Protein AF-A0A2H6NHJ4-F1 (afdb_monomer_lite)

Radius of gyration: 20.79 Å; chains: 1; bounding box: 55×47×54 Å

Foldseek 3Di:
DCVLVDPWDKDKDFDWDFADDPDPDDDDPDDGHGDIHGFW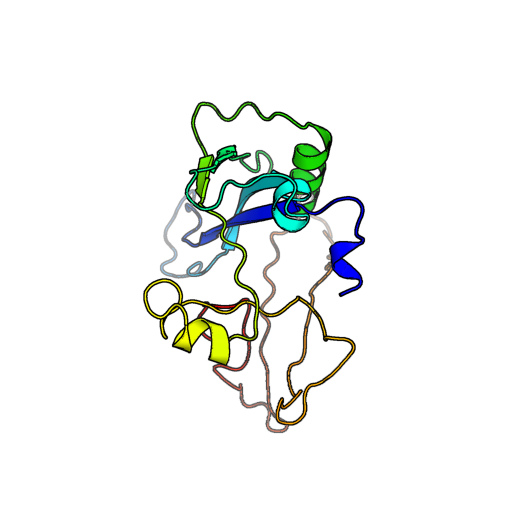MWMDTCNCVSNVVDDQQPPKDWTATDGPPDPPDDRVNRHVVCVVVVDDPRVPDTDIDGDHDDDDDPVVCCVVPVVVDPPLDWDFDDPDDDPDDDPPDDPPDDDDDDDDDDDDPPPDPDDDDDDDDDFDADPVRDTDFQRDDPTTSDGRGD

Organism: NCBI:txid3147026

Secondary structure (DSSP, 8-state):
-GGGG-S--EEEEEEEEES----SS----S--SS-EEEEEEEEEE-HHHHTTSS--TTPPEEEEEEE--STT--HHHHHHHHHHHS----TT-EEEE------S-HHHHHHH-TTTS-SSS--PPPSS--SSPPTT-----------------TT-SSPPP------EE-TTSPEEPS-B-SSTTSPPB-

InterPro domains:
  IPR026791 Dedicator of cytokinesis [PTHR45653] (1-189)
  IPR027007 C2 DOCK-type domain [PF14429] (135-189)
  IPR027007 C2 DOCK-type domain [PS51650] (139-190)
  IPR032376 Dedicator of cytokinesis, N-terminal domain [PF16172] (21-130)
  IPR035892 C2 domain superfamily [G3DSA:2.60.40.150] (139-190)

Structure (mmCIF, N/CA/C/O backbone):
data_AF-A0A2H6NHJ4-F1
#
_entry.id   AF-A0A2H6NHJ4-F1
#
loop_
_atom_site.group_PDB
_atom_site.id
_atom_site.type_symbol
_atom_site.label_atom_id
_atom_site.label_alt_id
_atom_site.label_comp_id
_atom_site.label_asym_id
_atom_site.label_entity_id
_atom_site.label_seq_id
_atom_site.pdbx_PDB_ins_code
_atom_site.Cartn_x
_atom_site.Cartn_y
_atom_site.Cartn_z
_atom_site.occupancy
_atom_site.B_iso_or_equiv
_atom_site.auth_seq_id
_atom_site.auth_comp_id
_atom_site.auth_asym_id
_atom_site.auth_atom_id
_atom_site.pdbx_PDB_model_num
ATOM 1 N N . SER A 1 1 ? -4.968 -14.414 17.111 1.00 51.53 1 SER A N 1
ATOM 2 C CA . SER A 1 1 ? -3.935 -14.183 16.078 1.00 51.53 1 SER A CA 1
ATOM 3 C C . SER A 1 1 ? -2.620 -13.788 16.743 1.00 51.53 1 SER A C 1
ATOM 5 O O . SER A 1 1 ? -2.652 -12.937 17.627 1.00 51.53 1 SER A O 1
ATOM 7 N N . LYS A 1 2 ? -1.483 -14.392 16.352 1.00 54.25 2 LYS A N 1
ATOM 8 C CA . LYS A 1 2 ? -0.130 -14.015 16.826 1.00 54.25 2 LYS A CA 1
ATOM 9 C C . LYS A 1 2 ? 0.210 -12.547 16.521 1.00 54.25 2 LYS A C 1
ATOM 11 O O . LYS A 1 2 ? 1.023 -11.964 17.225 1.00 54.25 2 LYS A O 1
ATOM 16 N N . ASP A 1 3 ? -0.460 -11.933 15.543 1.00 55.47 3 ASP A N 1
ATOM 17 C CA . ASP A 1 3 ? -0.239 -10.529 15.177 1.00 55.47 3 ASP A CA 1
ATOM 18 C C . ASP A 1 3 ? -0.662 -9.546 16.283 1.00 55.47 3 ASP A C 1
ATOM 20 O O . ASP A 1 3 ? -0.023 -8.513 16.437 1.00 55.47 3 ASP A O 1
ATOM 24 N N . ARG A 1 4 ? -1.646 -9.899 17.130 1.00 53.91 4 ARG A N 1
ATOM 25 C CA . ARG A 1 4 ? -2.014 -9.105 18.323 1.00 53.91 4 ARG A CA 1
ATOM 26 C C . ARG A 1 4 ? -0.952 -9.125 19.430 1.00 53.91 4 ARG A C 1
ATOM 28 O O . ARG A 1 4 ? -1.055 -8.365 20.378 1.00 53.91 4 ARG A O 1
ATOM 35 N N . LYS A 1 5 ? 0.047 -10.010 19.338 1.00 55.19 5 LYS A N 1
ATOM 36 C CA . LYS A 1 5 ? 1.178 -10.070 20.278 1.00 55.19 5 LYS A CA 1
ATOM 37 C C . LYS A 1 5 ? 2.398 -9.292 19.779 1.00 55.19 5 LYS A C 1
ATOM 39 O O . LYS A 1 5 ? 3.444 -9.354 20.416 1.00 55.19 5 LYS A O 1
ATOM 44 N N . ARG A 1 6 ? 2.306 -8.622 18.622 1.00 64.06 6 ARG A N 1
ATOM 45 C CA . ARG A 1 6 ? 3.396 -7.777 18.131 1.00 64.06 6 ARG A CA 1
ATOM 46 C C . ARG A 1 6 ? 3.537 -6.570 19.046 1.00 64.06 6 ARG A C 1
ATOM 48 O O . ARG A 1 6 ? 2.552 -5.919 19.369 1.00 64.06 6 ARG A O 1
ATOM 55 N N . GLU A 1 7 ? 4.777 -6.288 19.421 1.00 65.62 7 GLU A N 1
ATOM 56 C CA . GLU A 1 7 ? 5.128 -5.213 20.352 1.00 65.62 7 GLU A CA 1
ATOM 57 C C . GLU A 1 7 ? 4.762 -3.823 19.816 1.00 65.62 7 GLU A C 1
ATOM 59 O O . GLU A 1 7 ? 4.495 -2.911 20.592 1.00 65.62 7 GLU A O 1
ATOM 64 N N . LYS A 1 8 ? 4.721 -3.671 18.485 1.00 80.38 8 LYS A N 1
ATOM 65 C CA . LYS A 1 8 ? 4.378 -2.420 17.811 1.00 80.38 8 LYS A CA 1
ATOM 66 C C . LYS A 1 8 ? 3.645 -2.684 16.499 1.00 80.38 8 LYS A C 1
ATOM 68 O O . LYS A 1 8 ? 4.089 -3.499 15.685 1.00 80.38 8 LYS A O 1
ATOM 73 N N . ILE A 1 9 ? 2.538 -1.981 16.286 1.00 86.62 9 ILE A N 1
ATOM 74 C CA . ILE A 1 9 ? 1.754 -1.999 15.052 1.00 86.62 9 ILE A CA 1
ATOM 75 C C . ILE A 1 9 ? 1.551 -0.560 14.587 1.00 86.62 9 ILE A C 1
ATOM 77 O O . ILE A 1 9 ? 1.033 0.280 15.316 1.00 86.62 9 ILE A O 1
ATOM 81 N N . SER A 1 10 ? 1.943 -0.281 13.348 1.00 88.38 10 SER A N 1
ATOM 82 C CA . SER A 1 10 ? 1.815 1.046 12.752 1.00 88.38 10 SER A CA 1
ATOM 83 C C . SER A 1 10 ? 0.919 1.000 11.522 1.00 88.38 10 SER A C 1
ATOM 85 O O . SER A 1 10 ? 1.033 0.101 10.689 1.00 88.38 10 SER A O 1
ATOM 87 N N . PHE A 1 11 ? 0.041 1.988 11.410 1.00 89.44 11 PHE A N 1
ATOM 88 C CA . PHE A 1 11 ? -0.704 2.289 10.202 1.00 89.44 11 PHE A CA 1
ATOM 89 C C . PHE A 1 11 ? 0.167 3.154 9.294 1.00 89.44 11 PHE A C 1
ATOM 91 O O . PHE A 1 11 ? 0.669 4.192 9.723 1.00 89.44 11 PHE A O 1
ATOM 98 N N . VAL A 1 12 ? 0.375 2.714 8.054 1.00 89.94 12 VAL A N 1
ATOM 99 C CA . VAL A 1 12 ? 1.255 3.384 7.091 1.00 89.94 12 VAL A CA 1
ATOM 100 C C . VAL A 1 12 ? 0.461 3.706 5.833 1.00 89.94 12 VAL A C 1
ATOM 102 O O . VAL A 1 12 ? -0.022 2.804 5.152 1.00 89.94 12 VAL A O 1
ATOM 105 N N . CYS A 1 13 ? 0.390 4.986 5.484 1.00 89.81 13 CYS A N 1
ATOM 106 C CA . CYS A 1 13 ? -0.107 5.456 4.199 1.00 89.81 13 CYS A CA 1
ATOM 107 C C . CYS A 1 13 ? 1.077 5.783 3.294 1.00 89.81 13 CYS A C 1
ATOM 109 O O . CYS A 1 13 ? 1.827 6.724 3.553 1.00 89.81 13 CYS A O 1
ATOM 111 N N . GLN A 1 14 ? 1.229 5.031 2.209 1.00 88.00 14 GLN A N 1
ATOM 112 C CA . GLN A 1 14 ? 2.164 5.365 1.140 1.00 88.00 14 GLN A CA 1
ATOM 113 C C . GLN A 1 14 ? 1.424 6.171 0.079 1.00 88.00 14 GLN A C 1
ATOM 115 O O . GLN A 1 14 ? 0.501 5.672 -0.559 1.00 88.00 14 GLN A O 1
ATOM 120 N N . ILE A 1 15 ? 1.829 7.423 -0.112 1.00 87.31 15 ILE A N 1
ATOM 121 C CA . ILE A 1 15 ? 1.218 8.305 -1.099 1.00 87.31 15 ILE A CA 1
ATOM 122 C C . ILE A 1 15 ? 2.066 8.254 -2.358 1.00 87.31 15 ILE A C 1
ATOM 124 O O . ILE A 1 15 ? 3.241 8.630 -2.365 1.00 87.31 15 ILE A O 1
ATOM 128 N N . VAL A 1 16 ? 1.449 7.782 -3.433 1.00 84.56 16 VAL A N 1
ATOM 129 C CA . VAL A 1 16 ? 2.072 7.643 -4.744 1.00 84.56 16 VAL A CA 1
ATOM 130 C C . VAL A 1 16 ? 1.323 8.542 -5.710 1.00 84.56 16 VAL A C 1
ATOM 132 O O . VAL A 1 16 ? 0.111 8.423 -5.873 1.00 84.56 16 VAL A O 1
ATOM 135 N N . ARG A 1 17 ? 2.040 9.458 -6.359 1.00 81.38 17 ARG A N 1
ATOM 136 C CA . ARG A 1 17 ? 1.457 10.308 -7.396 1.00 81.38 17 ARG A CA 1
ATOM 137 C C . ARG A 1 17 ? 1.515 9.566 -8.725 1.00 81.38 17 ARG A C 1
ATOM 139 O O . ARG A 1 17 ? 2.594 9.162 -9.154 1.00 81.38 17 ARG A O 1
ATOM 146 N N . VAL A 1 18 ? 0.362 9.435 -9.373 1.00 77.69 18 VAL A N 1
ATOM 147 C CA . VAL A 1 18 ? 0.233 8.884 -10.726 1.00 77.69 18 VAL A CA 1
ATOM 148 C C . VAL A 1 18 ? 0.067 10.042 -11.705 1.00 77.69 18 VAL A C 1
ATOM 150 O O . VAL A 1 18 ? -0.772 10.916 -11.488 1.00 77.69 18 VAL A O 1
ATOM 153 N N . GLY A 1 19 ? 0.877 10.106 -12.762 1.00 69.88 19 GLY A N 1
ATOM 154 C CA . GLY A 1 19 ? 0.714 11.153 -13.773 1.00 69.88 19 GLY A CA 1
ATOM 155 C C . GLY A 1 19 ? 1.901 11.345 -14.707 1.00 69.88 19 GLY A C 1
ATOM 156 O O . GLY A 1 19 ? 2.874 10.600 -14.672 1.00 69.88 19 GLY A O 1
ATOM 157 N N . ARG A 1 20 ? 1.800 12.373 -15.558 1.00 57.59 20 ARG A N 1
ATOM 158 C CA . ARG A 1 20 ? 2.851 12.739 -16.516 1.00 57.59 20 ARG A CA 1
ATOM 159 C C . ARG A 1 20 ? 4.081 13.263 -15.773 1.00 57.59 20 ARG A C 1
ATOM 161 O O . ARG A 1 20 ? 3.945 14.08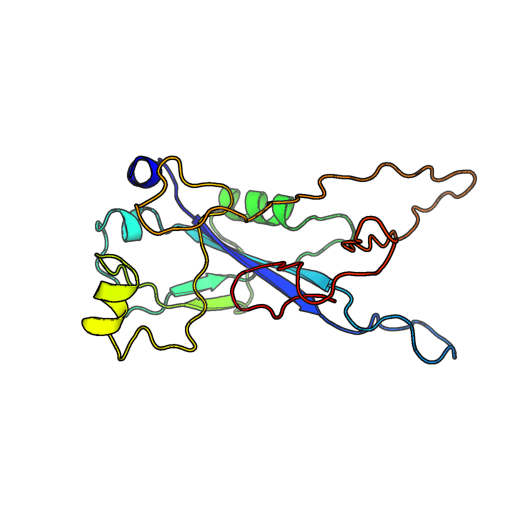2 -14.863 1.00 57.59 20 ARG A O 1
ATOM 168 N N . MET A 1 21 ? 5.272 12.842 -16.198 1.00 54.75 21 MET A N 1
ATOM 169 C CA . MET A 1 21 ? 6.483 13.605 -15.892 1.00 54.75 21 MET A CA 1
ATOM 170 C C . MET A 1 21 ? 6.351 14.989 -16.539 1.00 54.75 21 MET A C 1
ATOM 172 O O . MET A 1 21 ? 5.962 15.080 -17.704 1.00 54.75 21 MET A O 1
ATOM 176 N N . GLU A 1 22 ? 6.647 16.064 -15.805 1.00 47.75 22 GLU A N 1
ATOM 177 C CA . GLU A 1 22 ? 6.843 17.367 -16.442 1.00 47.75 22 GLU A CA 1
ATOM 178 C C . GLU A 1 22 ? 8.019 17.237 -17.411 1.00 47.75 22 GLU A C 1
ATOM 180 O O . GLU A 1 22 ? 9.159 17.013 -17.005 1.00 47.75 22 GLU A O 1
ATOM 185 N N . GLN A 1 23 ? 7.727 17.325 -18.709 1.00 44.75 23 GLN A N 1
ATOM 186 C CA . GLN A 1 23 ? 8.755 17.461 -19.728 1.00 44.75 23 GLN A CA 1
ATOM 187 C C . GLN A 1 23 ? 9.392 18.837 -19.545 1.00 44.75 23 GLN A C 1
ATOM 189 O O . GLN A 1 23 ? 8.798 19.855 -19.902 1.00 44.75 23 GLN A O 1
ATOM 194 N N . ARG A 1 24 ? 10.625 18.877 -19.034 1.00 46.06 24 ARG A N 1
ATOM 195 C CA . ARG A 1 24 ? 11.535 19.945 -19.443 1.00 46.06 24 ARG A CA 1
ATOM 196 C C . ARG A 1 24 ? 11.866 19.703 -20.919 1.00 46.06 24 ARG A C 1
ATOM 198 O O . ARG A 1 24 ? 12.715 18.887 -21.243 1.00 46.06 24 ARG A O 1
ATOM 205 N N . GLU A 1 25 ? 11.103 20.411 -21.747 1.00 40.69 25 GLU A N 1
ATOM 206 C CA . GLU A 1 25 ? 11.285 20.712 -23.170 1.00 40.69 25 GLU A CA 1
ATOM 207 C C . GLU A 1 25 ? 11.077 19.611 -24.239 1.00 40.69 25 GLU A C 1
ATOM 209 O O . GLU A 1 25 ? 11.733 18.579 -24.296 1.00 40.69 25 GLU A O 1
ATOM 214 N N . ASN A 1 26 ? 10.188 19.983 -25.172 1.00 44.31 26 ASN A N 1
ATOM 215 C CA . ASN A 1 26 ? 10.180 19.732 -26.617 1.00 44.31 26 ASN A CA 1
ATOM 216 C C . ASN A 1 26 ? 9.731 18.364 -27.187 1.00 44.31 26 ASN A C 1
ATOM 218 O O . ASN A 1 26 ? 10.501 17.470 -27.516 1.00 44.31 26 ASN A O 1
ATOM 222 N N . ASN A 1 27 ? 8.429 18.339 -27.502 1.00 48.00 27 ASN A N 1
ATOM 223 C CA . ASN A 1 27 ? 7.859 17.938 -28.799 1.00 48.00 27 ASN A CA 1
ATOM 224 C C . ASN A 1 27 ? 7.959 16.470 -29.262 1.00 48.00 27 ASN A C 1
ATOM 226 O O . ASN A 1 27 ? 8.043 16.198 -30.458 1.00 48.00 27 ASN A O 1
ATOM 230 N N . THR A 1 28 ? 7.803 15.511 -28.349 1.00 47.41 28 THR A N 1
ATOM 231 C CA . THR A 1 28 ? 7.376 14.144 -28.705 1.00 47.41 28 THR A CA 1
ATOM 232 C C . THR A 1 28 ? 6.056 13.808 -28.013 1.00 47.41 28 THR A C 1
ATOM 234 O O . THR A 1 28 ? 5.951 13.692 -26.792 1.00 47.41 28 THR A O 1
ATOM 237 N N . ARG A 1 29 ? 4.991 13.737 -28.821 1.00 50.62 29 ARG A N 1
ATOM 238 C CA . ARG A 1 29 ? 3.633 13.399 -28.387 1.00 50.62 29 ARG A CA 1
ATOM 239 C C . ARG A 1 29 ? 3.596 11.942 -27.906 1.00 50.62 29 ARG A C 1
ATOM 241 O O . ARG A 1 29 ? 3.888 11.053 -28.693 1.00 50.62 29 ARG A O 1
ATOM 248 N N . LYS A 1 30 ? 3.102 11.753 -26.671 1.00 52.34 30 LYS A N 1
ATOM 249 C CA . LYS A 1 30 ? 2.725 10.486 -25.998 1.00 52.34 30 LYS A CA 1
ATOM 250 C C . LYS A 1 30 ? 3.905 9.579 -25.627 1.00 52.34 30 LYS A C 1
ATOM 252 O O . LYS A 1 30 ? 4.339 8.859 -26.502 1.00 52.34 30 LYS A O 1
ATOM 257 N N . LEU A 1 31 ? 4.353 9.520 -24.363 1.00 50.19 31 LEU A N 1
ATOM 258 C CA . LEU A 1 31 ? 5.168 8.371 -23.892 1.00 50.19 31 LEU A CA 1
ATOM 259 C C . LEU A 1 31 ? 5.223 8.116 -22.370 1.00 50.19 31 LEU A C 1
ATOM 261 O O . LEU A 1 31 ? 5.905 7.191 -21.960 1.00 50.19 31 LEU A O 1
ATOM 265 N N . THR A 1 32 ? 4.522 8.861 -21.506 1.00 53.25 32 THR A N 1
ATOM 266 C CA . THR A 1 32 ? 4.639 8.648 -20.043 1.00 53.25 32 THR A CA 1
ATOM 267 C C . THR A 1 32 ? 3.312 8.789 -19.284 1.00 53.25 32 THR A C 1
ATOM 269 O O . THR A 1 32 ? 3.188 9.548 -18.321 1.00 53.25 32 THR A O 1
ATOM 272 N N . SER A 1 33 ? 2.267 8.089 -19.730 1.00 54.19 33 SER A N 1
ATOM 273 C CA . SER A 1 33 ? 1.031 7.925 -18.947 1.00 54.19 33 SER A CA 1
ATOM 274 C C . SER A 1 33 ? 1.159 6.734 -17.999 1.00 54.19 33 SER A C 1
ATOM 276 O O . SER A 1 33 ? 1.614 5.682 -18.422 1.00 54.19 33 SER A O 1
ATOM 278 N N . GLY A 1 34 ? 0.727 6.883 -16.745 1.00 63.41 34 GLY A N 1
ATOM 279 C CA . GLY A 1 34 ? 0.718 5.784 -15.768 1.00 63.41 34 GLY A CA 1
ATOM 280 C C . GLY A 1 34 ? 1.969 5.672 -14.890 1.00 63.41 34 GLY A C 1
ATOM 281 O O . GLY A 1 34 ? 2.033 4.782 -14.048 1.00 63.41 34 GLY A O 1
ATOM 282 N N . LEU A 1 35 ? 2.936 6.589 -15.016 1.00 69.38 35 LEU A N 1
ATOM 283 C CA . LEU A 1 35 ? 4.102 6.608 -14.131 1.00 69.38 35 LEU A CA 1
ATOM 284 C C . LEU A 1 35 ? 3.681 6.866 -12.682 1.00 69.38 35 LEU A C 1
ATOM 286 O O . LEU A 1 35 ? 2.997 7.848 -12.377 1.00 69.38 35 LEU A O 1
ATOM 290 N N . ARG A 1 36 ? 4.137 5.985 -11.792 1.00 74.69 36 ARG A N 1
ATOM 291 C CA . ARG A 1 36 ? 3.929 6.049 -10.346 1.00 74.69 36 ARG A CA 1
ATOM 292 C C . ARG A 1 36 ? 5.201 6.572 -9.693 1.00 74.69 36 ARG A C 1
ATOM 294 O O . ARG A 1 36 ? 6.245 5.938 -9.802 1.00 74.69 36 ARG A O 1
ATOM 301 N N . ARG A 1 37 ? 5.124 7.710 -8.998 1.00 76.19 37 ARG A N 1
ATOM 302 C CA . ARG A 1 37 ? 6.254 8.250 -8.228 1.00 76.19 37 ARG A CA 1
ATOM 303 C C . ARG A 1 37 ? 5.933 8.320 -6.736 1.00 76.19 37 ARG A C 1
ATOM 305 O O . ARG A 1 37 ? 4.825 8.749 -6.389 1.00 76.19 37 ARG A O 1
ATOM 312 N N . PRO A 1 38 ? 6.878 7.961 -5.852 1.00 81.88 38 PRO A N 1
ATOM 313 C CA . PRO A 1 38 ? 6.770 8.256 -4.429 1.00 81.88 38 PRO A CA 1
ATOM 314 C C . PRO A 1 38 ? 6.469 9.741 -4.231 1.00 81.88 38 PRO A C 1
ATOM 316 O O . PRO A 1 38 ? 7.172 10.591 -4.773 1.00 81.88 38 PRO A O 1
ATOM 319 N N . PHE A 1 39 ? 5.409 10.064 -3.499 1.00 85.06 39 PHE A N 1
ATOM 320 C CA . PHE A 1 39 ? 5.084 11.447 -3.153 1.00 85.06 39 PHE A CA 1
ATOM 321 C C . PHE A 1 39 ? 5.377 11.718 -1.679 1.00 85.06 39 PHE A C 1
ATOM 323 O O . PHE A 1 39 ? 5.977 12.733 -1.332 1.00 85.06 39 PHE A O 1
ATOM 330 N N . GLY A 1 40 ? 5.018 10.775 -0.814 1.00 87.56 40 GLY A N 1
ATOM 331 C CA . GLY A 1 40 ? 5.316 10.854 0.606 1.00 87.56 40 GLY A CA 1
ATOM 332 C C . GLY A 1 40 ? 4.698 9.715 1.386 1.00 87.56 40 GLY A C 1
ATOM 333 O O . GLY A 1 40 ? 4.115 8.787 0.825 1.00 87.56 40 GLY A O 1
ATOM 334 N N . VAL A 1 41 ? 4.859 9.792 2.696 1.00 90.06 41 VAL A N 1
ATOM 335 C CA . VAL A 1 41 ? 4.438 8.766 3.641 1.00 90.06 41 VAL A CA 1
ATOM 336 C C . VAL A 1 41 ? 3.751 9.447 4.817 1.00 90.06 41 VAL A C 1
ATOM 338 O O . VAL A 1 41 ? 4.203 10.492 5.277 1.00 90.06 41 VAL A O 1
ATOM 341 N N . ALA A 1 42 ? 2.686 8.840 5.325 1.00 90.69 42 ALA A N 1
ATOM 342 C CA . ALA A 1 42 ? 2.101 9.178 6.616 1.00 90.69 42 ALA A CA 1
ATOM 343 C C . ALA A 1 42 ? 2.132 7.920 7.498 1.00 90.69 42 ALA A C 1
ATOM 345 O O . ALA A 1 42 ? 1.813 6.832 7.015 1.00 90.69 42 ALA A O 1
ATOM 346 N N . VAL A 1 43 ? 2.555 8.034 8.759 1.00 91.12 43 VAL A N 1
ATOM 347 C CA . VAL A 1 43 ? 2.626 6.890 9.683 1.00 91.12 43 VAL A CA 1
ATOM 348 C C . VAL A 1 43 ? 2.001 7.258 11.019 1.00 91.12 43 VAL A C 1
ATOM 350 O O . VAL A 1 43 ? 2.277 8.329 11.552 1.00 91.12 43 VAL A O 1
ATOM 353 N N . MET A 1 44 ? 1.198 6.351 11.567 1.00 89.69 44 MET A N 1
ATOM 354 C CA . MET A 1 44 ? 0.601 6.464 12.894 1.00 89.69 44 MET A CA 1
ATOM 355 C C . MET A 1 44 ? 0.801 5.167 13.674 1.00 89.69 44 MET A C 1
ATOM 357 O O . MET A 1 44 ? 0.664 4.077 13.120 1.00 89.69 44 MET A O 1
ATOM 361 N N . ASP A 1 45 ? 1.119 5.267 14.962 1.00 88.06 45 ASP A N 1
ATOM 362 C CA . ASP A 1 45 ? 1.117 4.106 15.851 1.00 88.06 45 ASP A CA 1
ATOM 363 C C . ASP A 1 45 ? -0.326 3.779 16.254 1.00 88.06 45 ASP A C 1
ATOM 365 O O . ASP A 1 45 ? -1.047 4.645 16.744 1.00 88.06 45 ASP A O 1
ATOM 369 N N . ILE A 1 46 ? -0.754 2.541 16.008 1.00 88.19 46 ILE A N 1
ATOM 370 C CA . ILE A 1 46 ? -2.112 2.061 16.306 1.00 88.19 46 ILE A CA 1
ATOM 371 C C . ILE A 1 46 ? -2.101 0.902 17.304 1.00 88.19 46 ILE A C 1
ATOM 373 O O . ILE A 1 46 ? -3.110 0.217 17.475 1.00 88.19 46 ILE A O 1
ATOM 377 N N . THR A 1 47 ? -0.963 0.660 17.960 1.00 86.75 47 THR A N 1
ATOM 378 C CA . THR A 1 47 ? -0.779 -0.463 18.888 1.00 86.75 47 THR A CA 1
ATOM 379 C C . THR A 1 47 ? -1.819 -0.443 20.008 1.00 86.75 47 THR A C 1
ATOM 381 O O . THR A 1 47 ? -2.430 -1.472 20.300 1.00 86.75 47 THR A O 1
ATOM 384 N N . ASP A 1 48 ? -2.077 0.722 20.601 1.00 83.44 48 ASP A N 1
ATOM 385 C CA . ASP A 1 48 ? -3.031 0.848 21.706 1.00 83.44 48 ASP A CA 1
ATOM 386 C C . ASP A 1 48 ? -4.494 0.729 21.254 1.00 83.44 48 ASP A C 1
ATOM 388 O O . ASP A 1 48 ? -5.305 0.149 21.981 1.00 83.44 48 ASP A O 1
ATOM 392 N N . ILE A 1 49 ? -4.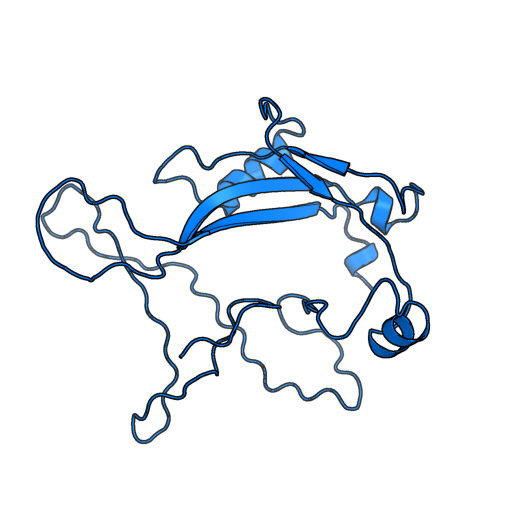806 1.177 20.031 1.00 83.19 49 ILE A N 1
ATOM 393 C CA . ILE A 1 49 ? -6.133 1.035 19.407 1.00 83.19 49 ILE A CA 1
ATOM 394 C C . ILE A 1 49 ? -6.423 -0.449 19.141 1.00 83.19 49 ILE A C 1
ATOM 396 O O . ILE A 1 49 ? -7.469 -0.966 19.524 1.00 83.19 49 ILE A O 1
ATOM 400 N N . ILE A 1 50 ? -5.473 -1.186 18.550 1.00 82.31 50 ILE A N 1
ATOM 401 C CA . ILE A 1 50 ? -5.644 -2.624 18.266 1.00 82.31 50 ILE A CA 1
ATOM 402 C C . ILE A 1 50 ? -5.747 -3.451 19.551 1.00 82.31 50 ILE A C 1
ATOM 404 O O . ILE A 1 50 ? -6.467 -4.455 19.588 1.00 82.31 50 ILE A O 1
ATOM 408 N N . ASN A 1 51 ? -5.021 -3.049 20.594 1.00 81.88 51 ASN A N 1
ATOM 409 C CA . ASN A 1 51 ? -5.062 -3.709 21.895 1.00 81.88 51 ASN A CA 1
ATOM 410 C C . ASN A 1 51 ? -6.308 -3.346 22.717 1.00 81.88 51 ASN A C 1
ATOM 412 O O . ASN A 1 51 ? -6.480 -3.906 23.798 1.00 81.88 51 ASN A O 1
ATOM 416 N N . GLY A 1 52 ? -7.165 -2.441 22.228 1.00 75.38 52 GLY A N 1
ATOM 417 C CA . GLY A 1 52 ? -8.379 -2.008 22.921 1.00 75.38 52 GLY A CA 1
ATOM 418 C C . GLY A 1 52 ? -8.099 -1.249 24.219 1.00 75.38 52 GLY A C 1
ATOM 419 O O . GLY A 1 52 ? -8.931 -1.251 25.120 1.00 75.38 52 GLY A O 1
ATOM 420 N N . LYS A 1 53 ? -6.910 -0.645 24.353 1.00 74.25 53 LYS A N 1
ATOM 421 C CA . LYS A 1 53 ? -6.558 0.184 25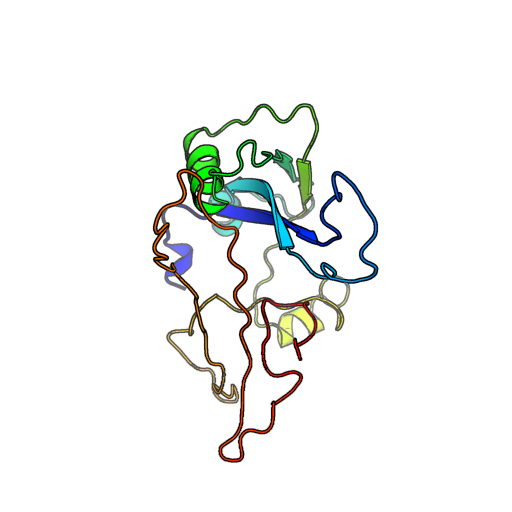.519 1.00 74.25 53 LYS A CA 1
ATOM 422 C C . LYS A 1 53 ? -7.135 1.595 25.423 1.00 74.25 53 LYS A C 1
ATOM 424 O O . LYS A 1 53 ? -7.245 2.270 26.441 1.00 74.25 53 LYS A O 1
ATOM 429 N N . VAL A 1 54 ? -7.453 2.035 24.208 1.00 71.00 54 VAL A N 1
ATOM 430 C CA . VAL A 1 54 ? -8.022 3.348 23.906 1.00 71.00 54 VAL A CA 1
ATOM 431 C C . VAL A 1 54 ? -9.316 3.121 23.138 1.00 71.00 54 VAL A C 1
ATOM 433 O O . VAL A 1 54 ? -9.306 2.429 22.120 1.00 71.00 54 VAL A O 1
ATOM 436 N N . ASP A 1 55 ? -10.407 3.683 23.646 1.00 67.88 55 ASP A N 1
ATOM 437 C CA . ASP A 1 55 ? -11.708 3.694 22.982 1.00 67.88 55 ASP A CA 1
ATOM 438 C C . ASP A 1 55 ? -11.826 5.004 22.187 1.00 67.88 55 ASP A C 1
ATOM 440 O O . ASP A 1 55 ? -12.018 6.071 22.770 1.00 67.88 55 ASP A O 1
ATOM 444 N N . ASP A 1 56 ? -11.566 4.938 20.877 1.00 70.50 56 ASP A N 1
ATOM 445 C CA . ASP A 1 56 ? -11.459 6.106 19.979 1.00 70.50 56 ASP A CA 1
ATOM 446 C C . ASP A 1 56 ? -12.251 5.906 18.667 1.00 70.50 56 ASP A C 1
ATOM 448 O O . ASP A 1 56 ? -11.923 6.501 17.642 1.00 70.50 56 ASP A O 1
ATOM 452 N N . GLU A 1 57 ? -13.293 5.058 18.681 1.00 69.12 57 GLU A N 1
ATOM 453 C CA . GLU A 1 57 ? -13.972 4.552 17.468 1.00 69.12 57 GLU A CA 1
ATOM 454 C C . GLU A 1 57 ? -14.467 5.631 16.489 1.00 69.12 57 GLU A C 1
ATOM 456 O O . GLU A 1 57 ? -14.491 5.387 15.282 1.00 69.12 57 GLU A O 1
ATOM 461 N N . ASP A 1 58 ? -14.824 6.818 16.984 1.00 72.88 58 ASP A N 1
ATOM 462 C CA . ASP A 1 58 ? -15.360 7.919 16.172 1.00 72.88 58 ASP A CA 1
ATOM 463 C C . ASP A 1 58 ? -14.428 9.137 16.103 1.00 72.88 58 ASP A C 1
ATOM 465 O O . ASP A 1 58 ? -14.764 10.168 15.507 1.00 72.88 58 ASP A O 1
ATOM 469 N N . LYS A 1 59 ? -13.233 9.054 16.697 1.00 85.25 59 LYS A N 1
ATOM 470 C CA . LYS A 1 59 ? -12.308 10.182 16.688 1.00 85.25 59 LYS A CA 1
ATOM 471 C C . LYS A 1 59 ? -11.551 10.244 15.373 1.00 85.25 59 LYS A C 1
ATOM 473 O O . LYS A 1 59 ? -11.047 9.257 14.839 1.00 85.25 59 LYS A O 1
ATOM 478 N N . GLN A 1 60 ? -11.452 11.458 14.845 1.00 86.31 60 GLN A N 1
ATOM 479 C CA . GLN A 1 60 ? -10.599 11.729 13.703 1.00 86.31 60 GLN A CA 1
ATOM 480 C C . GLN A 1 60 ? -9.148 11.848 14.170 1.00 86.31 60 GLN A C 1
ATOM 482 O O . GLN A 1 60 ? -8.807 12.693 15.001 1.00 86.31 60 GLN A O 1
ATOM 487 N N . HIS A 1 61 ? -8.285 11.018 13.599 1.00 87.75 61 HIS A N 1
ATOM 488 C CA . HIS A 1 61 ? -6.848 11.084 13.794 1.00 87.75 61 HIS A CA 1
ATOM 489 C C . HIS A 1 61 ? -6.208 11.837 12.636 1.00 87.75 61 HIS A C 1
ATOM 491 O O . HIS A 1 61 ? -6.396 11.485 11.469 1.00 87.75 61 HIS A O 1
ATOM 497 N N . PHE A 1 62 ? -5.427 12.862 12.964 1.00 89.62 62 PHE A N 1
ATOM 498 C CA . PHE A 1 62 ? -4.593 13.548 11.992 1.00 89.62 62 PHE A CA 1
ATOM 499 C C . PHE A 1 62 ? -3.236 12.851 11.897 1.00 89.62 62 PHE A C 1
ATOM 501 O O . PHE A 1 62 ? -2.468 12.839 12.859 1.00 89.62 62 PHE A O 1
ATOM 508 N N . ILE A 1 63 ? -2.930 12.289 10.730 1.00 90.50 63 ILE A N 1
ATOM 509 C CA . ILE A 1 63 ? -1.649 11.648 10.450 1.00 90.50 63 ILE A CA 1
ATOM 510 C C . ILE A 1 63 ? -0.780 12.620 9.649 1.00 90.50 63 ILE A C 1
ATOM 512 O O . ILE A 1 63 ? -1.132 12.946 8.509 1.00 90.50 63 ILE A O 1
ATOM 516 N N . PRO A 1 64 ? 0.357 13.075 10.203 1.00 88.88 64 PRO A N 1
ATOM 517 C CA . PRO A 1 64 ? 1.222 14.032 9.534 1.00 88.88 64 PRO A CA 1
ATOM 518 C C . PRO A 1 64 ? 1.800 13.450 8.244 1.00 88.88 64 PRO A C 1
ATOM 520 O O . PRO A 1 64 ? 2.284 12.316 8.210 1.00 88.88 64 PRO A O 1
ATOM 523 N N . PHE A 1 65 ? 1.766 14.246 7.178 1.00 88.75 65 PHE A N 1
ATOM 524 C CA . PHE A 1 65 ? 2.344 13.874 5.894 1.00 88.75 65 PHE A CA 1
ATOM 525 C C . PHE A 1 65 ? 3.824 14.260 5.833 1.00 88.75 65 PHE A C 1
ATOM 527 O O . PHE A 1 65 ? 4.178 15.428 5.999 1.00 88.75 65 PHE A O 1
ATOM 534 N N . GLN A 1 66 ? 4.681 13.284 5.530 1.00 87.31 66 GLN A N 1
ATOM 535 C CA . GLN A 1 66 ? 6.096 13.494 5.254 1.00 87.31 66 GLN A CA 1
ATOM 536 C C . GLN A 1 66 ? 6.361 13.348 3.746 1.00 87.31 66 GLN A C 1
ATOM 538 O O . GLN A 1 66 ? 6.312 12.226 3.227 1.00 87.31 66 GLN A O 1
ATOM 543 N N . PRO A 1 67 ? 6.679 14.437 3.023 1.00 85.06 67 PRO A N 1
ATOM 544 C CA . PRO A 1 67 ? 7.060 14.341 1.620 1.00 85.06 67 PRO A CA 1
ATOM 545 C C . PRO A 1 67 ? 8.393 13.602 1.458 1.00 85.06 67 PRO A C 1
ATOM 547 O O . PRO A 1 67 ? 9.302 13.733 2.288 1.00 85.06 67 PRO A O 1
ATOM 550 N N . VAL A 1 68 ? 8.523 12.860 0.355 1.00 81.88 68 VAL A N 1
ATOM 551 C CA . VAL A 1 68 ? 9.820 12.333 -0.092 1.00 81.88 68 VAL A CA 1
ATOM 552 C C . VAL A 1 68 ? 10.599 13.491 -0.721 1.00 81.88 68 VAL A C 1
ATOM 554 O O . VAL A 1 68 ? 10.223 13.993 -1.777 1.00 81.88 68 VAL A O 1
ATOM 557 N N . ALA A 1 69 ? 11.645 13.963 -0.037 1.00 66.81 69 ALA A N 1
ATOM 558 C CA . ALA A 1 69 ? 12.346 15.201 -0.389 1.00 66.81 69 ALA A CA 1
ATOM 559 C C . ALA A 1 69 ? 13.494 15.026 -1.404 1.00 66.81 69 ALA A C 1
ATOM 561 O O . ALA A 1 69 ? 13.975 16.025 -1.935 1.00 66.81 69 ALA A O 1
ATOM 562 N N . GLY A 1 70 ? 13.941 13.796 -1.683 1.00 62.47 70 GLY A N 1
ATOM 563 C CA . GLY A 1 70 ? 15.078 13.532 -2.571 1.00 62.47 70 GLY A CA 1
ATOM 564 C C . GLY A 1 70 ? 14.808 12.425 -3.587 1.00 62.47 70 GLY A C 1
ATOM 565 O O . GLY A 1 70 ? 14.105 11.465 -3.288 1.00 62.47 70 GLY A O 1
ATOM 566 N N . GLU A 1 71 ? 15.426 12.530 -4.766 1.00 59.59 71 GLU A N 1
ATOM 567 C CA . GLU A 1 71 ? 15.346 11.519 -5.839 1.00 59.59 71 GLU A CA 1
ATOM 568 C C . GLU A 1 71 ? 15.913 10.146 -5.424 1.00 59.59 71 GLU A C 1
ATOM 570 O O . GLU A 1 71 ? 15.575 9.134 -6.029 1.00 59.59 71 GLU A O 1
ATOM 575 N N . ASN A 1 72 ? 16.726 10.104 -4.360 1.00 61.00 72 ASN A N 1
ATOM 576 C CA . ASN A 1 72 ? 17.343 8.887 -3.820 1.00 61.00 72 ASN A CA 1
ATOM 577 C C . ASN A 1 72 ? 16.673 8.358 -2.534 1.00 61.00 72 ASN A C 1
ATOM 579 O O . ASN A 1 72 ? 17.106 7.336 -2.002 1.00 61.00 72 ASN A O 1
ATOM 583 N N . ASP A 1 73 ? 15.662 9.044 -1.988 1.00 69.50 73 ASP A N 1
ATOM 584 C CA . ASP A 1 73 ? 14.970 8.586 -0.777 1.00 69.50 73 ASP A CA 1
ATOM 585 C C . ASP A 1 73 ? 13.802 7.660 -1.165 1.00 69.50 73 ASP A C 1
ATOM 587 O O . ASP A 1 73 ? 12.815 8.072 -1.771 1.00 69.50 73 ASP A O 1
ATOM 591 N N . PHE A 1 74 ? 13.893 6.384 -0.792 1.00 74.56 74 PHE A N 1
ATOM 592 C CA . PHE A 1 74 ? 12.817 5.412 -1.000 1.00 74.56 74 PHE A CA 1
ATOM 593 C C . PHE A 1 74 ? 11.724 5.549 0.070 1.00 74.56 74 PHE A C 1
ATOM 595 O O . PHE A 1 74 ? 12.004 5.908 1.217 1.00 74.56 74 PHE A O 1
ATOM 602 N N . LEU A 1 75 ? 10.482 5.166 -0.267 1.00 81.12 75 LEU A N 1
ATOM 603 C CA . LEU A 1 75 ? 9.352 5.165 0.681 1.00 81.12 75 LEU A CA 1
ATOM 604 C C . LEU A 1 75 ? 9.693 4.416 1.975 1.00 81.12 75 LEU A C 1
ATOM 606 O O . LEU A 1 75 ? 9.401 4.912 3.056 1.00 81.12 75 LEU A O 1
ATOM 610 N N . GLN A 1 76 ? 10.365 3.264 1.876 1.00 81.81 76 GLN A N 1
ATOM 611 C CA . GLN A 1 76 ? 10.773 2.464 3.038 1.00 81.81 76 GLN A CA 1
ATOM 612 C C . GLN A 1 76 ? 11.713 3.222 3.981 1.00 81.81 76 GLN A C 1
ATOM 614 O O . GLN A 1 76 ? 11.536 3.198 5.198 1.00 81.81 76 GLN A O 1
ATOM 619 N N . THR A 1 77 ? 12.684 3.953 3.433 1.00 84.25 77 THR A N 1
ATOM 620 C CA . THR A 1 77 ? 13.608 4.766 4.230 1.00 84.25 77 THR A CA 1
ATOM 621 C C . THR A 1 77 ? 12.861 5.871 4.971 1.00 84.25 77 THR A C 1
ATOM 623 O O . THR A 1 77 ? 13.107 6.097 6.155 1.00 84.25 77 THR A O 1
ATOM 626 N N . VAL A 1 78 ? 11.916 6.536 4.299 1.00 84.88 78 VAL A N 1
ATOM 627 C CA . VAL A 1 78 ? 11.095 7.593 4.907 1.00 84.88 78 VAL A CA 1
ATOM 628 C C . VAL A 1 78 ? 10.164 7.024 5.979 1.00 84.88 78 VAL A C 1
ATOM 630 O O . VAL A 1 78 ? 10.079 7.604 7.056 1.00 84.88 78 VAL A O 1
ATOM 633 N N . ILE A 1 79 ? 9.542 5.862 5.744 1.00 87.62 79 ILE A N 1
ATOM 634 C CA . ILE A 1 79 ? 8.730 5.148 6.746 1.00 87.62 79 ILE A CA 1
ATOM 635 C C . ILE A 1 79 ? 9.543 4.927 8.023 1.00 87.62 79 ILE A C 1
ATOM 637 O O . ILE A 1 79 ? 9.117 5.332 9.103 1.00 87.62 79 ILE A O 1
ATOM 641 N N . ASN A 1 80 ? 10.740 4.351 7.903 1.00 86.50 80 ASN A N 1
ATOM 642 C CA . ASN A 1 80 ? 11.591 4.065 9.057 1.00 86.50 80 ASN A CA 1
ATOM 643 C C . ASN A 1 80 ? 12.025 5.343 9.791 1.00 86.50 80 ASN A C 1
ATOM 645 O O . ASN A 1 80 ? 12.008 5.374 11.021 1.00 86.50 80 ASN A O 1
ATOM 649 N N . LYS A 1 81 ? 12.355 6.413 9.051 1.00 85.31 81 LYS A N 1
ATOM 650 C CA . LYS A 1 81 ? 12.673 7.731 9.627 1.00 85.31 81 LYS A CA 1
ATOM 651 C C . LYS A 1 81 ? 11.494 8.288 10.432 1.00 85.31 81 LYS A C 1
ATOM 653 O O . LYS A 1 81 ? 11.698 8.707 11.565 1.00 85.31 81 LYS A O 1
ATOM 658 N N . VAL A 1 82 ? 10.273 8.253 9.891 1.00 84.62 82 VAL A N 1
ATOM 659 C CA . VAL A 1 82 ? 9.066 8.751 10.579 1.00 84.62 82 VAL A CA 1
ATOM 660 C C . VAL A 1 82 ? 8.760 7.921 11.829 1.00 84.62 82 VAL A C 1
ATOM 662 O O . VAL A 1 82 ? 8.496 8.481 12.891 1.00 84.62 82 VAL A O 1
ATOM 665 N N . ILE A 1 83 ? 8.867 6.591 11.739 1.00 85.62 83 ILE A N 1
ATOM 666 C CA . ILE A 1 83 ? 8.659 5.688 12.882 1.00 85.62 83 ILE A CA 1
ATOM 667 C C . ILE A 1 83 ? 9.662 5.971 14.012 1.00 85.62 83 ILE A C 1
ATOM 669 O O . ILE A 1 83 ? 9.301 5.860 15.187 1.00 85.62 83 ILE A O 1
ATOM 673 N N . ALA A 1 84 ? 10.907 6.316 13.670 1.00 83.62 84 ALA A N 1
ATOM 674 C CA . ALA A 1 84 ? 11.954 6.642 14.635 1.00 83.62 84 ALA A CA 1
ATOM 675 C C . ALA A 1 84 ? 11.820 8.063 15.209 1.00 83.62 84 ALA A C 1
ATOM 677 O O . ALA A 1 84 ? 12.054 8.258 16.400 1.00 83.62 84 ALA A O 1
ATOM 678 N N . ALA A 1 85 ? 11.428 9.040 14.385 1.00 78.12 85 ALA A N 1
ATOM 679 C CA . ALA A 1 85 ? 11.360 10.452 14.759 1.00 78.12 85 ALA A CA 1
ATOM 680 C C . ALA A 1 85 ? 10.225 10.779 15.745 1.00 78.12 85 ALA A C 1
ATOM 682 O O . ALA A 1 85 ? 10.337 11.771 16.459 1.00 78.12 85 ALA A O 1
ATOM 683 N N . LYS A 1 86 ? 9.170 9.947 15.816 1.00 67.56 86 LYS A N 1
ATOM 684 C CA . LYS A 1 86 ? 7.933 10.109 16.620 1.00 67.56 86 LYS A CA 1
ATOM 685 C C . LYS A 1 86 ? 7.101 11.366 16.319 1.00 67.56 86 LYS A C 1
ATOM 687 O O . LYS A 1 86 ? 5.880 11.271 16.334 1.00 67.56 86 LYS A O 1
ATOM 692 N N . GLU A 1 87 ? 7.725 12.491 15.989 1.00 65.88 87 GLU A N 1
ATOM 693 C CA . GLU A 1 87 ? 7.084 13.728 15.551 1.00 65.88 87 GLU A CA 1
ATOM 694 C C . GLU A 1 87 ? 7.685 14.213 14.233 1.00 65.88 87 GLU A C 1
ATOM 696 O O . GLU A 1 87 ? 8.891 14.138 13.991 1.00 65.88 87 GLU A O 1
ATOM 701 N N . VAL A 1 88 ? 6.816 14.722 13.363 1.00 70.62 88 VAL A N 1
ATOM 702 C CA . VAL A 1 88 ? 7.176 15.193 12.029 1.00 70.62 88 VAL A CA 1
ATOM 703 C C . VAL A 1 88 ? 6.652 16.609 11.854 1.00 70.62 88 VAL A C 1
ATOM 705 O O . VAL A 1 88 ? 5.471 16.863 12.076 1.00 70.62 88 VAL A O 1
ATOM 708 N N . ASN A 1 89 ? 7.501 17.539 11.414 1.00 71.19 89 ASN A N 1
ATOM 709 C CA . ASN A 1 89 ? 7.055 18.891 11.090 1.00 71.19 89 ASN A CA 1
ATOM 710 C C . ASN A 1 89 ? 6.287 18.886 9.760 1.00 71.19 89 ASN A C 1
ATOM 712 O O . ASN A 1 89 ? 6.875 18.916 8.681 1.00 71.19 89 ASN A O 1
ATOM 716 N N . HIS A 1 90 ? 4.963 18.840 9.857 1.00 75.25 90 HIS A N 1
ATOM 717 C CA . HIS A 1 90 ? 4.077 18.595 8.724 1.00 75.25 90 HIS A CA 1
ATOM 718 C C . HIS A 1 90 ? 3.428 19.865 8.149 1.00 75.25 90 HIS A C 1
ATOM 720 O O . HIS A 1 90 ? 2.680 19.777 7.180 1.00 75.25 90 HIS A O 1
ATOM 726 N N . LYS A 1 91 ? 3.681 21.057 8.718 1.00 79.50 91 LYS A N 1
ATOM 727 C CA . LYS A 1 91 ? 3.119 22.353 8.259 1.00 79.50 91 LYS A CA 1
ATOM 728 C C . LYS A 1 91 ? 1.602 22.315 7.962 1.00 79.50 91 LYS A C 1
ATOM 730 O O . LYS A 1 91 ? 1.130 22.964 7.034 1.00 79.50 91 LYS A O 1
ATOM 735 N N . GLY A 1 92 ? 0.843 21.515 8.717 1.00 80.31 92 GLY A N 1
ATOM 736 C CA . GLY A 1 92 ? -0.601 21.311 8.517 1.00 80.31 92 GLY A CA 1
ATOM 737 C C . GLY A 1 92 ? -1.007 20.338 7.396 1.00 80.31 92 GLY A C 1
ATOM 738 O O . GLY A 1 92 ? -2.193 20.087 7.226 1.00 80.31 92 GLY A O 1
ATOM 739 N N . GLN A 1 93 ? -0.066 19.749 6.655 1.00 86.88 93 GLN A N 1
ATOM 740 C CA . GLN A 1 93 ? -0.344 18.725 5.643 1.00 86.88 93 GLN A CA 1
ATOM 741 C C . GLN A 1 93 ? -0.437 17.337 6.285 1.00 86.88 93 GLN A C 1
ATOM 743 O O . GLN A 1 93 ? 0.441 16.934 7.046 1.00 86.88 93 GLN A O 1
ATOM 748 N N . GLY A 1 94 ? -1.493 16.588 5.986 1.00 88.88 94 GLY A N 1
ATOM 749 C CA . GLY A 1 94 ? -1.714 15.273 6.576 1.00 88.88 94 GLY A CA 1
ATOM 750 C C . GLY A 1 94 ? -3.000 14.628 6.095 1.00 88.88 94 GLY A C 1
ATOM 751 O O . GLY A 1 94 ? -3.708 15.174 5.248 1.00 88.88 94 GLY A O 1
ATOM 752 N N . LEU A 1 95 ? -3.276 13.448 6.635 1.00 90.56 95 LEU A N 1
ATOM 753 C CA . LEU A 1 95 ? -4.477 12.672 6.360 1.00 90.56 95 LEU A CA 1
ATOM 754 C C . LEU A 1 95 ? -5.347 12.649 7.610 1.00 90.56 95 LEU A C 1
ATOM 756 O O . LEU A 1 95 ? -4.846 12.389 8.700 1.00 90.56 95 LEU A O 1
ATOM 760 N N . TRP A 1 96 ? -6.643 12.881 7.441 1.00 90.81 96 TRP A N 1
ATOM 761 C CA . TRP A 1 96 ? -7.626 12.617 8.485 1.00 90.81 96 TRP A CA 1
ATOM 762 C C . TRP A 1 96 ? -8.182 11.216 8.284 1.00 90.81 96 TRP A C 1
ATOM 764 O O . TRP A 1 96 ? -8.703 10.909 7.211 1.00 90.81 96 TRP A O 1
ATOM 774 N N . VAL A 1 97 ? -8.044 10.365 9.297 1.00 90.44 97 VAL A N 1
ATOM 775 C CA . VAL A 1 97 ? -8.551 8.991 9.264 1.00 90.44 97 VAL A CA 1
ATOM 776 C C . VAL A 1 97 ? -9.343 8.680 10.524 1.00 90.44 97 VAL A C 1
ATOM 778 O O . VAL A 1 97 ? -9.038 9.187 11.601 1.00 90.44 97 VAL A O 1
ATOM 781 N N . THR A 1 98 ? -10.328 7.802 10.387 1.00 89.25 98 THR A N 1
ATOM 782 C CA . THR A 1 98 ? -11.055 7.196 11.505 1.00 89.25 98 THR A CA 1
ATOM 783 C C . THR A 1 98 ? -10.812 5.695 11.450 1.00 89.25 98 THR A C 1
ATOM 785 O O . THR A 1 98 ? -10.787 5.106 10.366 1.00 89.25 98 THR A O 1
ATOM 788 N N . LEU A 1 99 ? -10.576 5.076 12.604 1.00 87.06 99 LEU A N 1
ATOM 789 C CA . LEU A 1 99 ? -10.246 3.659 12.716 1.00 87.06 99 LEU A CA 1
ATOM 790 C C . LEU A 1 99 ? -11.296 2.974 13.581 1.00 87.06 99 LEU A C 1
ATOM 792 O O . LEU A 1 99 ? -11.496 3.362 14.726 1.00 87.06 99 LEU A O 1
ATOM 796 N N . LYS A 1 100 ? -11.916 1.919 13.048 1.00 86.00 100 LYS A N 1
ATOM 797 C CA . LYS A 1 100 ? -12.901 1.119 13.776 1.00 86.00 100 LYS A CA 1
ATOM 798 C C . LYS A 1 100 ? -12.545 -0.359 13.736 1.00 86.00 100 LYS A C 1
ATOM 800 O O . LYS A 1 100 ? -12.304 -0.919 12.665 1.00 86.00 100 LYS A O 1
ATOM 805 N N . LEU A 1 101 ? -12.499 -0.991 14.907 1.00 84.19 101 LEU A N 1
ATOM 806 C CA . LEU A 1 101 ? -12.209 -2.414 15.039 1.00 84.19 101 LEU A CA 1
ATOM 807 C C . LEU A 1 101 ? -13.518 -3.210 14.984 1.00 84.19 101 LEU A C 1
ATOM 809 O O . LEU A 1 101 ? -14.300 -3.187 15.925 1.00 84.19 101 LEU A O 1
ATOM 813 N N . LEU A 1 102 ? -13.739 -3.951 13.899 1.00 85.56 102 LEU A N 1
ATOM 814 C CA . LEU A 1 102 ? -14.937 -4.776 13.730 1.00 85.56 102 LEU A CA 1
ATOM 815 C C . LEU A 1 102 ? -14.598 -6.258 13.978 1.00 85.56 102 LEU A C 1
ATOM 817 O O . LEU A 1 102 ? -13.740 -6.805 13.277 1.00 85.56 102 LEU A O 1
ATOM 821 N N . PRO A 1 103 ? -15.205 -6.920 14.982 1.00 83.75 103 PRO A N 1
ATOM 822 C CA . PRO A 1 103 ? -15.020 -8.349 15.203 1.00 83.75 103 PRO A CA 1
ATOM 823 C C . PRO A 1 103 ? -15.829 -9.171 14.190 1.00 83.75 103 PRO A C 1
ATOM 825 O O . PRO A 1 103 ? -16.942 -8.804 13.831 1.00 83.75 103 PRO A O 1
ATOM 828 N N . GLY A 1 104 ? -15.285 -10.313 13.771 1.00 84.44 104 GLY A N 1
ATOM 829 C CA . GLY A 1 104 ? -15.948 -11.239 12.847 1.00 84.44 104 GLY A CA 1
ATOM 830 C C . GLY A 1 104 ? -15.237 -11.360 11.501 1.00 84.44 104 GLY A C 1
ATOM 831 O O . GLY A 1 104 ? -14.184 -10.762 11.273 1.00 84.44 104 GLY A O 1
ATOM 832 N N . ASP A 1 105 ? -15.796 -12.188 10.622 1.00 83.75 105 ASP A N 1
ATOM 833 C CA . ASP A 1 105 ? -15.355 -12.285 9.230 1.00 83.75 105 ASP A CA 1
ATOM 834 C C . ASP A 1 105 ? -16.053 -11.240 8.339 1.00 83.75 105 ASP A C 1
ATOM 836 O O . ASP A 1 105 ? -16.996 -10.562 8.749 1.00 83.75 105 ASP A O 1
ATOM 840 N N . ILE A 1 106 ? -15.596 -11.102 7.092 1.00 82.94 106 ILE A N 1
ATOM 841 C CA . ILE A 1 106 ? -16.128 -10.099 6.159 1.00 82.94 106 ILE A CA 1
ATOM 842 C C . ILE A 1 106 ? -17.623 -10.286 5.847 1.00 82.94 106 ILE A C 1
ATOM 844 O O . ILE A 1 106 ? -18.319 -9.305 5.594 1.00 82.94 106 ILE A O 1
ATOM 848 N N . HIS A 1 107 ? -18.139 -11.518 5.870 1.00 85.12 107 HIS A N 1
ATOM 849 C CA . HIS A 1 107 ? -19.548 -11.801 5.600 1.00 85.12 107 HIS A CA 1
ATOM 850 C C . HIS A 1 107 ? -20.416 -11.403 6.790 1.00 85.12 107 HIS A C 1
ATOM 852 O O . HIS A 1 107 ? -21.455 -10.764 6.610 1.00 85.12 107 HIS A O 1
ATOM 858 N N . GLN A 1 108 ? -19.967 -11.736 8.000 1.00 88.06 108 GLN A N 1
ATOM 859 C CA . GLN A 1 108 ? -20.617 -11.340 9.240 1.00 88.06 108 GLN A CA 1
ATOM 860 C C . GLN A 1 108 ? -20.632 -9.815 9.377 1.00 88.06 108 GLN A C 1
ATOM 862 O O . GLN A 1 108 ? -21.698 -9.232 9.564 1.00 88.06 108 GLN A O 1
ATOM 867 N N . ILE A 1 109 ? -19.486 -9.161 9.171 1.00 89.88 109 ILE A N 1
ATOM 868 C CA . ILE A 1 109 ? -19.358 -7.703 9.277 1.00 89.88 109 ILE A CA 1
ATOM 869 C C . ILE A 1 109 ? -20.267 -6.992 8.269 1.00 89.88 109 ILE A C 1
ATOM 871 O O . ILE A 1 109 ? -20.936 -6.029 8.625 1.00 89.88 109 ILE A O 1
ATOM 875 N N . ARG A 1 110 ? -20.362 -7.478 7.026 1.00 88.38 110 ARG A N 1
ATOM 876 C CA . ARG A 1 110 ? -21.275 -6.905 6.018 1.00 88.38 110 ARG A CA 1
ATOM 877 C C . ARG A 1 110 ? -22.751 -7.037 6.393 1.00 88.38 110 ARG A C 1
ATOM 879 O O . ARG A 1 110 ? -23.560 -6.213 5.976 1.00 88.38 110 ARG A O 1
ATOM 886 N N . LYS A 1 111 ? -23.113 -8.075 7.148 1.00 88.81 111 LYS A N 1
ATOM 887 C CA . LYS A 1 111 ? -24.486 -8.302 7.613 1.00 88.81 111 LYS A CA 1
ATOM 888 C C . LYS A 1 111 ? -24.816 -7.466 8.850 1.00 88.81 111 LYS A C 1
ATOM 890 O O . LYS A 1 111 ? -25.915 -6.929 8.934 1.00 88.81 111 LYS A O 1
ATOM 895 N N . GLU A 1 112 ? -23.888 -7.378 9.796 1.00 90.25 112 GLU A N 1
ATOM 896 C CA . GLU A 1 112 ? -24.070 -6.672 11.070 1.00 90.25 112 GLU A CA 1
ATOM 897 C C . GLU A 1 112 ? -23.853 -5.157 10.939 1.00 90.25 112 GLU A C 1
ATOM 899 O O . GLU A 1 112 ? -24.540 -4.375 11.594 1.00 90.25 112 GLU A O 1
ATOM 904 N N . PHE A 1 113 ? -22.965 -4.728 10.037 1.00 87.69 113 PHE A N 1
ATOM 905 C CA . PHE A 1 113 ? -22.580 -3.329 9.831 1.00 87.69 113 PHE A CA 1
ATOM 906 C C . PHE A 1 113 ? -22.690 -2.887 8.356 1.00 87.69 113 PHE A C 1
ATOM 908 O O . PHE A 1 113 ? -21.722 -2.373 7.786 1.00 87.69 113 PHE A O 1
ATOM 915 N N . PRO A 1 114 ? -23.869 -3.011 7.714 1.00 86.31 114 PRO A N 1
ATOM 916 C CA . PRO A 1 114 ? -24.039 -2.697 6.289 1.00 86.31 114 PRO A CA 1
ATOM 917 C C . PRO A 1 114 ? -23.831 -1.212 5.949 1.00 86.31 114 PRO A C 1
ATOM 919 O O . PRO A 1 114 ? -23.602 -0.871 4.795 1.00 86.31 114 PRO A O 1
ATOM 922 N N . HIS A 1 115 ? -23.919 -0.324 6.944 1.00 86.50 115 HIS A N 1
ATOM 923 C CA . HIS A 1 115 ? -23.670 1.112 6.794 1.00 86.50 115 HIS A CA 1
ATOM 924 C C . HIS A 1 115 ? -22.175 1.471 6.820 1.00 86.50 115 HIS A C 1
ATOM 926 O O . HIS A 1 115 ? -21.814 2.562 6.394 1.00 86.50 115 HIS A O 1
ATOM 932 N N . LEU A 1 116 ? -21.320 0.573 7.326 1.00 83.31 116 LEU A N 1
ATOM 933 C CA . LEU A 1 116 ? -19.868 0.770 7.388 1.00 83.31 116 LEU A CA 1
ATOM 934 C C . LEU A 1 116 ? -19.137 0.019 6.280 1.00 83.31 116 LEU A C 1
ATOM 936 O O . LEU A 1 116 ? -18.134 0.509 5.773 1.00 83.31 116 LEU A O 1
ATOM 940 N N . VAL A 1 117 ? -19.614 -1.179 5.932 1.00 85.50 117 VAL A N 1
ATOM 941 C CA . VAL A 1 117 ? -18.976 -2.042 4.938 1.00 85.50 117 VAL A CA 1
ATOM 942 C C . VAL A 1 117 ? -20.000 -2.427 3.887 1.00 85.50 117 VAL A C 1
ATOM 944 O O . VAL A 1 117 ? -20.846 -3.298 4.095 1.00 85.50 117 VAL A O 1
ATOM 947 N N . ASP A 1 118 ? -19.892 -1.788 2.732 1.00 83.69 118 ASP A N 1
ATOM 948 C CA . ASP A 1 118 ? -20.727 -2.062 1.574 1.00 83.69 118 ASP A CA 1
ATOM 949 C C . ASP A 1 118 ? -20.010 -2.996 0.571 1.00 83.69 118 ASP A C 1
ATOM 951 O O . ASP A 1 118 ? -18.978 -3.619 0.857 1.00 83.69 118 ASP A O 1
ATOM 955 N N . ARG A 1 119 ? -20.579 -3.132 -0.633 1.00 77.81 119 ARG A N 1
ATOM 956 C CA . ARG A 1 119 ? -19.962 -3.911 -1.721 1.00 77.81 119 ARG A CA 1
ATOM 957 C C . 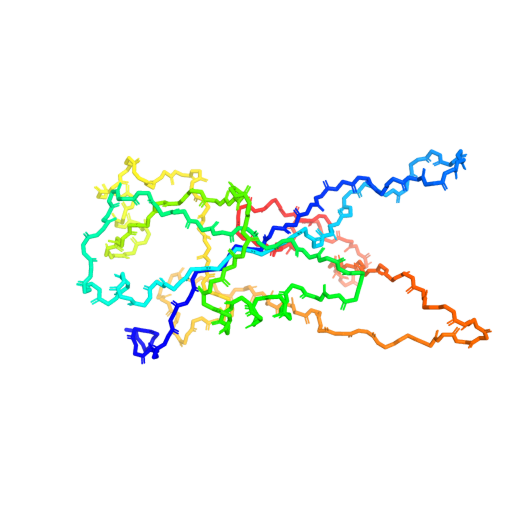ARG A 1 119 ? -18.804 -3.183 -2.409 1.00 77.81 119 ARG A C 1
ATOM 959 O O . ARG A 1 119 ? -18.006 -3.861 -3.047 1.00 77.81 119 ARG A O 1
ATOM 966 N N . THR A 1 120 ? -18.724 -1.857 -2.303 1.00 81.81 120 THR A N 1
ATOM 967 C CA . THR A 1 120 ? -17.675 -1.042 -2.940 1.00 81.81 120 THR A CA 1
ATOM 968 C C . THR A 1 120 ? -16.434 -0.887 -2.061 1.00 81.81 120 THR A C 1
ATOM 970 O O . THR A 1 120 ? -15.362 -0.540 -2.550 1.00 81.81 120 THR A O 1
ATOM 973 N N . THR A 1 121 ? -16.559 -1.216 -0.775 1.00 84.44 121 THR A N 1
ATOM 974 C CA . THR A 1 121 ? -15.473 -1.202 0.198 1.00 84.44 121 THR A CA 1
ATOM 975 C C . THR A 1 121 ? -14.354 -2.139 -0.252 1.00 84.44 121 THR A C 1
ATOM 977 O O . THR A 1 121 ? -14.535 -3.359 -0.338 1.00 84.44 121 THR A O 1
ATOM 980 N N . ALA A 1 122 ? -13.179 -1.566 -0.518 1.00 84.25 122 ALA A N 1
ATOM 981 C CA . ALA A 1 122 ? -11.988 -2.321 -0.874 1.00 84.25 122 ALA A CA 1
ATOM 982 C C . ALA A 1 122 ? -11.545 -3.203 0.303 1.00 84.25 122 ALA A C 1
ATOM 984 O O . ALA A 1 122 ? -11.346 -2.726 1.420 1.00 84.25 122 ALA A O 1
ATOM 985 N N . VAL A 1 123 ? -11.363 -4.499 0.047 1.00 82.25 123 VAL A N 1
ATOM 986 C CA . VAL A 1 123 ? -10.920 -5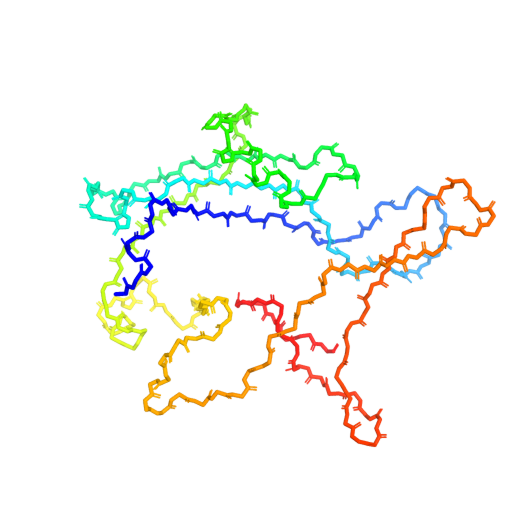.465 1.060 1.00 82.25 123 VAL A CA 1
ATOM 987 C C . VAL A 1 123 ? -9.469 -5.836 0.795 1.00 82.25 123 VAL A C 1
ATOM 989 O O . VAL A 1 123 ? -9.160 -6.588 -0.129 1.00 82.25 123 VAL A O 1
ATOM 992 N N . ALA A 1 124 ? -8.568 -5.318 1.626 1.00 82.25 124 ALA A N 1
ATOM 993 C CA . ALA A 1 124 ? -7.162 -5.691 1.595 1.00 82.25 124 ALA A CA 1
ATOM 994 C C . ALA A 1 124 ? -6.923 -6.969 2.406 1.00 82.25 124 ALA A C 1
ATOM 996 O O . ALA A 1 124 ? -7.184 -7.018 3.609 1.00 82.25 124 ALA A O 1
ATOM 997 N N . ARG A 1 125 ? -6.393 -8.008 1.753 1.00 74.19 125 ARG A N 1
ATOM 998 C CA . ARG A 1 125 ? -5.891 -9.202 2.445 1.00 74.19 125 ARG A CA 1
ATOM 999 C C . ARG A 1 125 ? -4.504 -8.918 3.024 1.00 74.19 125 ARG A C 1
ATOM 1001 O O . ARG A 1 125 ? -3.763 -8.080 2.512 1.00 74.19 125 ARG A O 1
ATOM 1008 N N . LYS A 1 126 ? -4.146 -9.632 4.095 1.00 75.94 126 LYS A N 1
ATOM 1009 C CA . LYS A 1 126 ? -2.785 -9.605 4.651 1.00 75.94 126 LYS A CA 1
ATOM 1010 C C . LYS A 1 126 ? -1.789 -9.899 3.523 1.00 75.94 126 LYS A C 1
ATOM 1012 O O . LYS A 1 126 ? -2.001 -10.838 2.766 1.00 75.94 126 LYS A O 1
ATOM 1017 N N . MET A 1 127 ? -0.727 -9.100 3.412 1.00 70.00 127 MET A N 1
ATOM 1018 C CA . MET A 1 127 ? 0.326 -9.353 2.426 1.00 70.00 127 MET A CA 1
ATOM 1019 C C . MET A 1 127 ? 1.015 -10.686 2.729 1.00 70.00 127 MET A C 1
ATOM 1021 O O . MET A 1 127 ? 1.460 -10.920 3.856 1.00 70.00 127 MET A O 1
ATOM 1025 N N . GLY A 1 128 ? 1.105 -11.535 1.707 1.00 68.50 128 GLY A N 1
ATOM 1026 C CA . GLY A 1 128 ? 1.559 -12.913 1.833 1.00 68.50 128 GLY A CA 1
ATOM 1027 C C . GLY A 1 128 ? 0.435 -13.868 2.223 1.00 68.50 128 GLY A C 1
ATOM 1028 O O . GLY A 1 128 ? -0.728 -13.501 2.359 1.00 68.50 128 GLY A O 1
ATOM 1029 N N . PHE A 1 129 ? 0.785 -15.135 2.390 1.00 66.31 129 PHE A N 1
ATOM 1030 C CA . PHE A 1 129 ? -0.228 -16.140 2.639 1.00 66.31 129 PHE A CA 1
ATOM 1031 C C . PHE A 1 129 ? -0.568 -16.284 4.126 1.00 66.31 129 PHE A C 1
ATOM 1033 O O . PHE A 1 129 ? 0.344 -16.343 4.957 1.00 66.31 129 PHE A O 1
ATOM 1040 N N . PRO A 1 130 ? -1.857 -16.413 4.484 1.00 65.00 130 PRO A N 1
ATOM 1041 C CA . PRO A 1 130 ? -2.229 -16.824 5.827 1.00 65.00 130 PRO A CA 1
ATOM 1042 C C . PRO A 1 130 ? -1.703 -18.241 6.113 1.00 65.00 130 PRO A C 1
ATOM 1044 O O . PRO A 1 130 ? -1.660 -19.100 5.227 1.00 65.00 130 PRO A O 1
ATOM 1047 N N . GLU A 1 131 ? -1.297 -18.480 7.365 1.00 66.31 131 GLU A N 1
ATOM 1048 C CA . GLU A 1 131 ? -0.825 -19.799 7.826 1.00 66.31 131 GLU A CA 1
ATOM 1049 C C . GLU A 1 131 ? -1.926 -20.869 7.707 1.00 66.31 131 GLU A C 1
ATOM 1051 O O . GLU A 1 131 ? -1.626 -22.044 7.520 1.00 66.31 131 GLU A O 1
ATOM 1056 N N . ILE A 1 132 ? -3.196 -20.460 7.786 1.00 69.38 132 ILE A N 1
ATOM 1057 C CA . ILE A 1 132 ? -4.376 -21.326 7.724 1.00 69.38 132 ILE A CA 1
ATOM 1058 C C . ILE A 1 132 ? -5.229 -20.890 6.533 1.00 69.38 132 ILE A C 1
ATOM 1060 O O . ILE A 1 132 ? -5.480 -19.698 6.353 1.00 69.38 132 ILE A O 1
ATOM 1064 N N . ILE A 1 133 ? -5.675 -21.858 5.735 1.00 70.06 133 ILE A N 1
ATOM 1065 C CA . ILE A 1 133 ? -6.649 -21.659 4.659 1.00 70.06 133 ILE A CA 1
ATOM 1066 C C . ILE A 1 133 ? -7.999 -22.117 5.199 1.00 70.06 133 ILE A C 1
ATOM 1068 O O . ILE A 1 133 ? -8.113 -23.245 5.685 1.00 70.06 133 ILE A O 1
ATOM 1072 N N . MET A 1 134 ? -9.001 -21.244 5.150 1.00 71.44 134 MET A N 1
ATOM 1073 C CA . MET A 1 134 ? -10.345 -21.612 5.577 1.00 71.44 134 MET A CA 1
ATOM 1074 C C . MET A 1 134 ? -10.983 -22.544 4.534 1.00 71.44 134 MET A C 1
ATOM 1076 O O . MET A 1 134 ? -10.751 -22.370 3.335 1.00 71.44 134 MET A O 1
ATOM 1080 N N . PRO A 1 135 ? -11.792 -23.535 4.945 1.00 71.44 135 PRO A N 1
ATOM 1081 C CA . PRO A 1 135 ? -12.551 -24.349 4.002 1.00 71.44 135 PRO A CA 1
ATOM 1082 C C . PRO A 1 135 ? -13.419 -23.461 3.098 1.00 71.44 135 PRO A C 1
ATOM 1084 O O . PRO A 1 135 ? -14.208 -22.664 3.597 1.00 71.44 135 PRO A O 1
ATOM 1087 N N . GLY A 1 136 ? -13.267 -23.599 1.779 1.00 72.25 136 GLY A N 1
ATOM 1088 C CA . GLY A 1 136 ? -13.968 -22.781 0.780 1.00 72.25 136 GLY A CA 1
ATOM 1089 C C . GLY A 1 136 ? -13.144 -21.632 0.186 1.00 72.25 136 GLY A C 1
ATOM 1090 O O . GLY A 1 136 ? -13.517 -21.130 -0.872 1.00 72.25 136 GLY A O 1
ATOM 1091 N N . ASP A 1 137 ? -12.003 -21.269 0.783 1.00 72.00 137 ASP A N 1
ATOM 1092 C CA . ASP A 1 137 ? -11.085 -20.288 0.195 1.00 72.00 137 ASP A CA 1
ATOM 1093 C C . ASP A 1 137 ? -10.146 -20.958 -0.820 1.00 72.00 137 ASP A C 1
ATOM 1095 O O . ASP A 1 137 ? -9.327 -21.816 -0.478 1.00 72.00 137 ASP A O 1
ATOM 1099 N N . VAL A 1 138 ? -10.238 -20.542 -2.086 1.00 68.81 138 VAL A N 1
ATOM 1100 C CA . VAL A 1 138 ? -9.340 -20.999 -3.155 1.00 68.81 138 VAL A CA 1
ATOM 1101 C C . VAL A 1 138 ? -8.053 -20.177 -3.122 1.00 68.81 138 VAL A C 1
ATOM 1103 O O . VAL A 1 138 ? -8.080 -18.951 -3.208 1.00 68.81 138 VAL A O 1
ATOM 1106 N N . ARG A 1 139 ? -6.904 -20.852 -3.021 1.00 69.44 139 ARG A N 1
ATOM 1107 C CA . ARG A 1 139 ? -5.581 -20.222 -2.914 1.00 69.44 139 ARG A CA 1
ATOM 1108 C C . ARG A 1 139 ? -4.783 -20.401 -4.203 1.00 69.44 139 ARG A C 1
ATOM 1110 O O . ARG A 1 139 ? -3.851 -21.196 -4.250 1.00 69.44 139 ARG A O 1
ATOM 1117 N N . ASN A 1 140 ? -5.147 -19.624 -5.219 1.00 73.44 140 ASN A N 1
ATOM 1118 C CA . ASN A 1 140 ? -4.431 -19.571 -6.501 1.00 73.44 140 ASN A CA 1
ATOM 1119 C C . ASN A 1 140 ? -3.678 -18.245 -6.710 1.00 73.44 140 ASN A C 1
ATOM 1121 O O . ASN A 1 140 ? -3.203 -17.969 -7.807 1.00 73.44 140 ASN A O 1
ATOM 1125 N N . ASP A 1 141 ? -3.568 -17.416 -5.670 1.00 75.88 141 ASP A N 1
ATOM 1126 C CA . ASP A 1 141 ? -2.870 -16.135 -5.754 1.00 75.88 141 ASP A CA 1
ATOM 1127 C C . ASP A 1 141 ? -1.351 -16.336 -5.742 1.00 75.88 141 ASP A C 1
ATOM 1129 O O . ASP A 1 141 ? -0.827 -17.084 -4.916 1.00 75.88 141 ASP A O 1
ATOM 1133 N N . ILE A 1 142 ? -0.635 -15.622 -6.610 1.00 79.75 142 ILE A N 1
ATOM 1134 C CA . ILE A 1 142 ? 0.831 -15.581 -6.628 1.00 79.75 142 ILE A CA 1
ATOM 1135 C C . ILE A 1 142 ? 1.268 -14.172 -6.229 1.00 79.75 142 ILE A C 1
ATOM 1137 O O . ILE A 1 142 ? 0.935 -13.195 -6.895 1.00 79.75 142 ILE A O 1
ATOM 1141 N N . TYR A 1 143 ? 2.037 -14.061 -5.144 1.00 80.81 143 TYR A N 1
ATOM 1142 C CA . TYR A 1 143 ? 2.629 -12.793 -4.720 1.00 80.81 143 TYR A CA 1
ATOM 1143 C C . TYR A 1 143 ? 4.020 -12.638 -5.337 1.00 80.81 143 TYR A C 1
ATOM 1145 O O . TYR A 1 143 ? 4.939 -13.380 -4.992 1.00 80.81 143 TYR A O 1
ATOM 1153 N N . VAL A 1 144 ? 4.178 -11.659 -6.229 1.00 83.12 144 VAL A N 1
ATOM 1154 C CA . VAL A 1 144 ? 5.458 -11.322 -6.866 1.00 83.12 144 VAL A CA 1
ATOM 1155 C C . VAL A 1 144 ? 5.957 -9.991 -6.316 1.00 83.12 144 VAL A C 1
ATOM 1157 O O . VAL A 1 144 ? 5.269 -8.977 -6.411 1.00 83.12 144 VAL A O 1
ATOM 1160 N N . THR A 1 145 ? 7.173 -9.987 -5.773 1.00 84.38 145 THR A N 1
ATOM 1161 C CA . THR A 1 145 ? 7.833 -8.775 -5.275 1.00 84.38 145 THR A CA 1
ATOM 1162 C C . THR A 1 145 ? 9.102 -8.531 -6.077 1.00 84.38 145 THR A C 1
ATOM 1164 O O . THR A 1 145 ? 10.046 -9.316 -6.006 1.00 84.38 145 THR A O 1
ATOM 1167 N N . LEU A 1 146 ? 9.147 -7.420 -6.812 1.00 83.38 146 LEU A N 1
ATOM 1168 C CA . LEU A 1 146 ? 10.383 -6.928 -7.414 1.00 83.38 146 LEU A CA 1
ATOM 1169 C C . LEU A 1 146 ? 11.206 -6.225 -6.330 1.00 83.38 146 LEU A C 1
ATOM 1171 O O . LEU A 1 146 ? 10.757 -5.231 -5.764 1.00 83.38 146 LEU A O 1
ATOM 1175 N N . VAL A 1 147 ? 12.385 -6.763 -6.013 1.00 81.81 147 VAL A N 1
ATOM 1176 C CA . VAL A 1 147 ? 13.213 -6.266 -4.901 1.00 81.81 147 VAL A CA 1
ATOM 1177 C C . VAL A 1 147 ? 14.170 -5.174 -5.369 1.00 81.81 147 VAL A C 1
ATOM 1179 O O . VAL A 1 147 ? 14.112 -4.047 -4.888 1.00 81.81 147 VAL A O 1
ATOM 1182 N N . GLN A 1 148 ? 15.056 -5.507 -6.306 1.00 79.81 148 GLN A N 1
ATOM 1183 C CA . GLN A 1 148 ? 16.048 -4.591 -6.859 1.00 79.81 148 GLN A CA 1
ATOM 1184 C C . GLN A 1 148 ? 16.484 -5.064 -8.246 1.00 79.81 148 GLN A C 1
ATOM 1186 O O . GLN A 1 148 ? 16.399 -6.254 -8.551 1.00 79.81 148 GLN A O 1
ATOM 1191 N N . GLY A 1 149 ? 16.966 -4.131 -9.062 1.00 82.06 149 GLY A N 1
ATOM 1192 C CA . GLY A 1 149 ? 17.666 -4.419 -10.308 1.00 82.06 149 GLY A CA 1
ATOM 1193 C C . GLY A 1 149 ? 19.029 -3.742 -10.276 1.00 82.06 149 GLY A C 1
ATOM 1194 O O . GLY A 1 149 ? 19.116 -2.568 -9.915 1.00 82.06 149 GLY A O 1
ATOM 1195 N N . ASP A 1 150 ? 20.072 -4.489 -10.619 1.00 81.88 150 ASP A N 1
ATOM 1196 C CA . ASP A 1 150 ? 21.417 -3.950 -10.787 1.00 81.88 150 ASP A CA 1
ATOM 1197 C C . ASP A 1 150 ? 21.662 -3.697 -12.275 1.00 81.88 150 ASP A C 1
ATOM 1199 O O . ASP A 1 150 ? 21.470 -4.585 -13.109 1.00 81.88 150 ASP A O 1
ATOM 1203 N N . PHE A 1 151 ? 22.021 -2.461 -12.611 1.00 82.81 151 PHE A N 1
ATOM 1204 C CA . PHE A 1 151 ? 22.158 -2.010 -13.989 1.00 82.81 151 PHE A CA 1
ATOM 1205 C C . PHE A 1 151 ? 23.490 -1.300 -14.167 1.00 82.81 151 PHE A C 1
ATOM 1207 O O . PHE A 1 151 ? 23.775 -0.299 -13.502 1.00 82.81 151 PHE A O 1
ATOM 1214 N N . ASP A 1 152 ? 24.280 -1.786 -15.121 1.00 79.06 152 ASP A N 1
ATOM 1215 C CA . ASP A 1 152 ? 25.573 -1.194 -15.424 1.00 79.06 152 ASP A CA 1
ATOM 1216 C C . ASP A 1 152 ? 25.407 0.227 -15.993 1.00 79.06 152 ASP A C 1
ATOM 1218 O O . ASP A 1 152 ? 24.621 0.499 -16.916 1.00 79.06 152 ASP A O 1
ATOM 1222 N N . LYS A 1 153 ? 26.176 1.157 -15.426 1.00 71.69 153 LYS A N 1
ATOM 1223 C CA . LYS A 1 153 ? 26.239 2.557 -15.856 1.00 71.69 153 LYS A CA 1
ATOM 1224 C C . LYS A 1 153 ? 27.045 2.708 -17.151 1.00 71.69 153 LYS A C 1
ATOM 1226 O O . LYS A 1 153 ? 26.880 3.710 -17.859 1.00 71.69 153 LYS A O 1
ATOM 1231 N N . GLY A 1 154 ? 27.854 1.708 -17.515 1.00 76.25 154 GLY A N 1
ATOM 1232 C CA . GLY A 1 154 ? 28.749 1.765 -18.664 1.00 76.25 154 GLY A CA 1
ATOM 1233 C C . GLY A 1 154 ? 29.669 2.984 -18.577 1.00 76.25 154 GLY A C 1
ATOM 1234 O O . GLY A 1 154 ? 30.190 3.314 -17.518 1.00 76.25 154 GLY A O 1
ATOM 1235 N N . SER A 1 155 ? 29.830 3.709 -19.687 1.00 75.06 155 SER A N 1
ATOM 1236 C CA . SER A 1 155 ? 30.714 4.886 -19.765 1.00 75.06 155 SER A CA 1
ATOM 1237 C C . SER A 1 155 ? 30.088 6.207 -19.271 1.00 75.06 155 SER A C 1
ATOM 1239 O O . SER A 1 155 ? 30.714 7.260 -19.412 1.00 75.06 155 SER A O 1
ATOM 1241 N N . LYS A 1 156 ? 28.849 6.216 -18.754 1.00 75.88 156 LYS A N 1
ATOM 1242 C CA . LYS A 1 156 ? 28.178 7.456 -18.316 1.00 75.88 156 LYS A CA 1
ATOM 1243 C C . LYS A 1 156 ? 28.390 7.708 -16.821 1.00 75.88 156 LYS A C 1
ATOM 1245 O O . LYS A 1 156 ? 28.308 6.793 -16.011 1.00 75.88 156 LYS A O 1
ATOM 1250 N N . THR A 1 157 ? 28.597 8.973 -16.451 1.00 72.00 157 THR A N 1
ATOM 1251 C CA . THR A 1 157 ? 28.745 9.412 -15.050 1.00 72.00 157 THR A CA 1
ATOM 1252 C C . THR A 1 157 ? 27.422 9.421 -14.280 1.00 72.00 157 THR A C 1
ATOM 1254 O O . THR A 1 157 ? 27.418 9.279 -13.058 1.00 72.00 157 THR A O 1
ATOM 1257 N N . THR A 1 158 ? 26.291 9.561 -14.975 1.00 71.56 158 THR A N 1
ATOM 1258 C CA . THR A 1 158 ? 24.946 9.606 -14.388 1.00 71.56 158 THR A CA 1
ATOM 1259 C C . THR A 1 158 ? 24.223 8.263 -14.498 1.00 71.56 158 THR A C 1
ATOM 1261 O O . THR A 1 158 ? 24.368 7.532 -15.479 1.00 71.56 158 THR A O 1
ATOM 1264 N N . ALA A 1 159 ? 23.427 7.932 -13.476 1.00 70.81 159 ALA A N 1
ATOM 1265 C CA . ALA A 1 159 ? 22.571 6.747 -13.489 1.00 70.81 159 ALA A CA 1
ATOM 1266 C C . ALA A 1 159 ? 21.456 6.882 -14.544 1.00 70.81 159 ALA A C 1
ATOM 1268 O O . ALA A 1 159 ? 21.003 7.988 -14.845 1.00 70.81 159 ALA A O 1
ATOM 1269 N N . LYS A 1 160 ? 21.014 5.753 -15.112 1.00 72.31 160 LYS A N 1
ATOM 1270 C CA . LYS A 1 160 ? 19.869 5.712 -16.031 1.00 72.31 160 LYS A CA 1
ATOM 1271 C C . LYS A 1 160 ? 18.572 5.563 -15.236 1.00 72.31 160 LYS A C 1
ATOM 1273 O O . LYS A 1 160 ? 18.522 4.784 -14.289 1.00 72.31 160 LYS A O 1
ATOM 1278 N N . ASN A 1 161 ? 17.523 6.260 -15.666 1.00 73.75 161 ASN A N 1
ATOM 1279 C CA . ASN A 1 161 ? 16.168 5.997 -15.191 1.00 73.75 161 ASN A CA 1
ATOM 1280 C C . ASN A 1 161 ? 15.697 4.668 -15.784 1.00 73.75 161 ASN A C 1
ATOM 1282 O O . ASN A 1 161 ? 15.735 4.495 -17.003 1.00 73.75 161 ASN A O 1
ATOM 1286 N N . MET A 1 162 ? 15.284 3.745 -14.921 1.00 74.50 162 MET A N 1
ATOM 1287 C CA . MET A 1 162 ? 14.877 2.398 -15.306 1.00 74.50 162 MET A CA 1
ATOM 1288 C C . MET A 1 162 ? 13.370 2.243 -15.136 1.00 74.50 162 MET A C 1
ATOM 1290 O O . MET A 1 162 ? 12.815 2.604 -14.100 1.00 74.50 162 MET A O 1
ATOM 1294 N N . GLU A 1 163 ? 12.726 1.681 -16.150 1.00 76.81 163 GLU A N 1
ATOM 1295 C CA . GLU A 1 163 ? 11.328 1.267 -16.108 1.00 76.81 163 GLU A CA 1
ATOM 1296 C C . GLU A 1 163 ? 11.271 -0.260 -16.128 1.00 76.81 163 GLU A C 1
ATOM 1298 O O . GLU A 1 163 ? 12.011 -0.904 -16.874 1.00 76.81 163 GLU A O 1
ATOM 1303 N N . VAL A 1 164 ? 10.409 -0.837 -15.290 1.00 79.00 164 VAL A N 1
ATOM 1304 C CA . VAL A 1 164 ? 10.169 -2.280 -15.252 1.00 79.00 164 VAL A CA 1
ATOM 1305 C C . VAL A 1 164 ? 8.708 -2.531 -15.582 1.00 79.00 164 VAL A C 1
ATOM 1307 O O . VAL A 1 164 ? 7.817 -2.055 -14.880 1.00 79.00 164 VAL A O 1
ATOM 1310 N N . THR A 1 165 ? 8.473 -3.307 -16.634 1.00 82.88 165 THR A N 1
ATOM 1311 C CA . THR A 1 165 ? 7.141 -3.761 -17.034 1.00 82.88 165 THR A CA 1
ATOM 1312 C C . THR A 1 165 ? 6.997 -5.233 -16.678 1.00 82.88 165 THR A C 1
ATOM 1314 O O . THR A 1 165 ? 7.828 -6.052 -17.063 1.00 82.88 165 THR A O 1
ATOM 1317 N N . VAL A 1 166 ? 5.941 -5.571 -15.940 1.00 85.50 166 VAL A N 1
ATOM 1318 C CA . VAL A 1 166 ? 5.582 -6.958 -15.616 1.00 85.50 166 VAL A CA 1
ATOM 1319 C C . VAL A 1 166 ? 4.372 -7.337 -16.461 1.00 85.50 166 VAL A C 1
ATOM 1321 O O . VAL A 1 166 ? 3.426 -6.562 -16.576 1.00 85.50 166 VAL A O 1
ATOM 1324 N N . SER A 1 167 ? 4.404 -8.511 -17.082 1.00 89.38 167 SER A N 1
ATOM 1325 C CA . SER A 1 167 ? 3.308 -9.040 -17.896 1.00 89.38 167 SER A CA 1
ATOM 1326 C C . SER A 1 167 ? 3.269 -10.556 -17.763 1.00 89.38 167 SER A C 1
ATOM 1328 O O . SER A 1 167 ? 4.311 -11.184 -17.574 1.00 89.38 167 SER A O 1
ATOM 1330 N N . VAL A 1 168 ? 2.074 -11.134 -17.851 1.00 91.31 168 VAL A N 1
ATOM 1331 C CA . VAL A 1 168 ? 1.872 -12.585 -17.803 1.00 91.31 168 VAL A CA 1
ATOM 1332 C C . VAL A 1 168 ? 1.560 -13.075 -19.212 1.00 91.31 168 VAL A C 1
ATOM 1334 O O . VAL A 1 168 ? 0.765 -12.457 -19.918 1.00 91.31 168 VAL A O 1
ATOM 1337 N N . TYR A 1 169 ? 2.194 -14.172 -19.613 1.00 92.94 169 TYR A N 1
ATOM 1338 C CA . TYR A 1 169 ? 2.008 -14.804 -20.916 1.00 92.94 169 TYR A CA 1
ATOM 1339 C C . TYR A 1 169 ? 1.652 -16.278 -20.732 1.00 92.94 169 TYR A C 1
ATOM 1341 O O . TYR A 1 169 ? 2.079 -16.893 -19.752 1.00 92.94 169 TYR A O 1
ATOM 1349 N N . ASP A 1 170 ? 0.866 -16.820 -21.658 1.00 94.25 170 ASP A N 1
ATOM 1350 C CA . ASP A 1 170 ? 0.640 -18.261 -21.768 1.00 94.25 170 ASP A CA 1
ATOM 1351 C C . ASP A 1 170 ? 1.777 -18.966 -22.534 1.00 94.25 170 ASP A C 1
ATOM 1353 O O . ASP A 1 170 ? 2.770 -18.351 -22.935 1.00 94.25 170 ASP A O 1
ATOM 1357 N N . GLU A 1 171 ? 1.645 -20.283 -22.702 1.00 96.44 171 GLU A N 1
ATOM 1358 C CA . GLU A 1 171 ? 2.617 -21.130 -23.404 1.00 96.44 171 GLU A CA 1
ATOM 1359 C C . GLU A 1 171 ? 2.773 -20.791 -24.897 1.00 96.44 171 GLU A C 1
ATOM 1361 O O . GLU A 1 171 ? 3.846 -21.007 -25.461 1.00 96.44 171 GLU A O 1
ATOM 1366 N N . ASP A 1 172 ? 1.756 -20.176 -25.504 1.00 95.75 172 ASP A N 1
ATOM 1367 C CA . ASP A 1 172 ? 1.754 -19.726 -26.899 1.00 95.75 172 ASP A CA 1
ATOM 1368 C C . ASP A 1 172 ? 2.322 -18.299 -27.062 1.00 95.75 172 ASP A C 1
ATOM 1370 O O . ASP A 1 172 ? 2.396 -17.765 -28.173 1.00 95.75 172 ASP A O 1
ATOM 1374 N N . GLY A 1 173 ? 2.735 -17.655 -25.964 1.00 93.12 173 GLY A N 1
ATOM 1375 C CA . GLY A 1 173 ? 3.265 -16.291 -25.964 1.00 93.12 173 GLY A CA 1
ATOM 1376 C C . GLY A 1 173 ? 2.189 -15.208 -26.078 1.00 93.12 173 GLY A C 1
ATOM 1377 O O . GLY A 1 173 ? 2.502 -14.053 -26.386 1.00 93.12 173 GLY A O 1
ATOM 1378 N N . LYS A 1 174 ? 0.921 -15.534 -25.816 1.00 94.25 174 LYS A N 1
ATOM 1379 C CA . LYS A 1 174 ? -0.173 -14.564 -25.765 1.00 94.25 174 LYS A CA 1
ATOM 1380 C C . LYS A 1 174 ? -0.244 -13.925 -24.381 1.00 94.25 174 LYS A C 1
ATOM 1382 O O . LYS A 1 174 ? -0.215 -14.592 -23.349 1.00 94.25 174 LYS A O 1
ATOM 1387 N N . LYS A 1 175 ? -0.358 -12.595 -24.365 1.00 90.56 175 LYS A N 1
ATOM 1388 C CA . LYS A 1 175 ? -0.479 -11.810 -23.134 1.00 90.56 175 LYS A CA 1
ATOM 1389 C C . LYS A 1 175 ? -1.828 -12.078 -22.462 1.00 90.56 175 LYS A C 1
ATOM 1391 O O . LYS A 1 175 ? -2.875 -11.960 -23.103 1.00 90.56 175 LYS A O 1
ATOM 1396 N N . LEU A 1 176 ? -1.793 -12.405 -21.175 1.00 90.50 176 LEU A N 1
ATOM 1397 C CA . LEU A 1 176 ? -2.975 -12.525 -20.331 1.00 90.50 176 LEU A CA 1
ATOM 1398 C C . LEU A 1 176 ? -3.284 -11.163 -19.710 1.00 90.50 176 LEU A C 1
ATOM 1400 O O . LEU A 1 176 ? -2.477 -10.630 -18.954 1.00 90.50 176 LEU A O 1
ATOM 1404 N N . GLU A 1 177 ? -4.451 -10.613 -20.029 1.00 89.06 177 GLU A N 1
ATOM 1405 C CA . GLU A 1 177 ? -4.904 -9.334 -19.482 1.00 89.06 177 GLU A CA 1
ATOM 1406 C C . GLU A 1 177 ? -5.658 -9.525 -18.165 1.00 89.06 177 GLU A C 1
ATOM 1408 O O . GLU A 1 177 ? -6.318 -10.545 -17.958 1.00 89.06 177 GLU A O 1
ATOM 1413 N N . ASN A 1 178 ? -5.634 -8.505 -17.306 1.00 86.31 178 ASN A N 1
ATOM 1414 C CA . ASN A 1 178 ? -6.414 -8.443 -16.068 1.00 86.31 178 ASN A CA 1
ATOM 1415 C C . ASN A 1 178 ? -6.050 -9.523 -15.035 1.00 86.31 178 ASN A C 1
ATOM 1417 O O . ASN A 1 178 ? -6.901 -9.981 -14.272 1.00 86.31 178 ASN A O 1
ATOM 1421 N N . VAL A 1 179 ? -4.777 -9.920 -14.999 1.00 86.25 179 VAL A N 1
ATOM 1422 C CA . VAL A 1 179 ? -4.275 -10.958 -14.080 1.00 86.25 179 VAL A CA 1
ATOM 1423 C C . VAL A 1 179 ? -3.284 -10.434 -13.041 1.00 86.25 179 VAL A C 1
ATOM 1425 O O . VAL A 1 179 ? -2.968 -11.144 -12.088 1.00 86.25 179 VAL A O 1
ATOM 1428 N N . ILE A 1 180 ? -2.799 -9.197 -13.185 1.00 87.56 180 ILE A N 1
ATOM 1429 C CA . ILE A 1 180 ? -1.872 -8.579 -12.229 1.00 87.56 180 ILE A CA 1
ATOM 1430 C C . ILE A 1 180 ? -2.633 -7.559 -11.382 1.00 87.56 180 ILE A C 1
ATOM 1432 O O . ILE A 1 180 ? -3.141 -6.567 -11.897 1.00 87.56 180 ILE A O 1
ATOM 1436 N N . PHE A 1 181 ? -2.649 -7.771 -10.067 1.00 84.31 181 PHE A N 1
ATOM 1437 C CA . PHE A 1 181 ? -3.305 -6.888 -9.103 1.00 84.31 181 PHE A CA 1
ATOM 1438 C C . PHE A 1 181 ? -2.250 -6.256 -8.179 1.00 84.31 181 PHE A C 1
ATOM 1440 O O . PHE A 1 181 ? -1.676 -6.962 -7.346 1.00 84.31 181 PHE A O 1
ATOM 1447 N N . PRO A 1 182 ? -1.951 -4.948 -8.308 1.00 77.69 182 PRO A N 1
ATOM 1448 C CA . PRO A 1 182 ? -0.909 -4.288 -7.513 1.00 77.69 182 PRO A CA 1
ATOM 1449 C C . PRO A 1 182 ? -1.321 -4.034 -6.053 1.00 77.69 182 PRO A C 1
ATOM 1451 O O . PRO A 1 182 ? -0.464 -3.778 -5.207 1.00 77.69 182 PRO A O 1
ATOM 1454 N N . GLY A 1 183 ? -2.618 -4.096 -5.754 1.00 76.69 183 GLY A N 1
ATOM 1455 C CA . GLY A 1 183 ? -3.186 -3.839 -4.438 1.00 76.69 183 GLY A CA 1
ATOM 1456 C C . GLY A 1 183 ? -4.688 -4.109 -4.419 1.00 76.69 183 GLY A C 1
ATOM 1457 O O . GLY A 1 183 ? -5.295 -4.417 -5.442 1.00 76.69 183 GLY A O 1
ATOM 1458 N N . ALA A 1 184 ? -5.296 -4.010 -3.238 1.00 74.50 184 ALA A N 1
ATOM 1459 C CA . ALA A 1 184 ? -6.743 -4.117 -3.106 1.00 74.50 184 ALA A CA 1
ATOM 1460 C C . ALA A 1 184 ? -7.427 -2.806 -3.505 1.00 74.50 184 ALA A C 1
ATOM 1462 O O . ALA A 1 184 ? -7.001 -1.737 -3.076 1.00 74.50 184 ALA A O 1
ATOM 1463 N N . GLY A 1 185 ? -8.507 -2.907 -4.281 1.00 70.38 185 GLY A N 1
ATOM 1464 C CA . GLY A 1 185 ? -9.256 -1.750 -4.778 1.00 70.38 185 GLY A CA 1
ATOM 1465 C C . GLY A 1 185 ? -8.680 -1.111 -6.046 1.00 70.38 185 GLY A C 1
ATOM 1466 O O . GLY A 1 185 ? -9.343 -0.251 -6.616 1.00 70.38 185 GLY A O 1
ATOM 1467 N N . ASP A 1 186 ? -7.505 -1.549 -6.507 1.00 75.12 186 ASP A N 1
ATOM 1468 C CA . ASP A 1 186 ? -6.978 -1.186 -7.823 1.00 75.12 186 ASP A CA 1
ATOM 1469 C C . ASP A 1 186 ? -7.570 -2.104 -8.904 1.00 75.12 186 ASP A C 1
ATOM 1471 O O . ASP A 1 186 ? -7.808 -3.295 -8.674 1.00 75.12 186 ASP A O 1
ATOM 1475 N N . GLU A 1 187 ? -7.793 -1.550 -10.097 1.00 75.88 187 GLU A N 1
ATOM 1476 C CA . GLU A 1 187 ? -8.168 -2.344 -11.266 1.00 75.88 187 GLU A CA 1
ATOM 1477 C C . GLU A 1 187 ? -7.025 -3.278 -11.679 1.00 75.88 187 GLU A C 1
ATOM 1479 O O . GLU A 1 187 ? -5.838 -2.989 -11.488 1.00 75.88 187 GLU A O 1
ATOM 1484 N N . ALA A 1 188 ? -7.401 -4.418 -12.255 1.00 75.69 188 ALA A N 1
ATOM 1485 C CA . ALA A 1 188 ? -6.444 -5.370 -12.785 1.00 75.69 188 ALA A CA 1
ATOM 1486 C C . ALA A 1 188 ? -5.629 -4.722 -13.916 1.00 75.69 188 ALA A C 1
ATOM 1488 O O . ALA A 1 188 ? -6.180 -4.059 -14.794 1.00 75.69 188 ALA A O 1
ATOM 1489 N N . LEU A 1 189 ? -4.314 -4.919 -13.904 1.00 76.31 189 LEU A N 1
ATOM 1490 C CA . LEU A 1 189 ? -3.439 -4.440 -14.969 1.00 76.31 189 LEU A CA 1
ATOM 1491 C C . LEU A 1 189 ? -3.516 -5.398 -16.172 1.00 76.31 189 LEU A C 1
ATOM 1493 O O . LEU A 1 189 ? -3.566 -6.620 -15.994 1.00 76.31 189 LEU A O 1
ATOM 1497 N N . SER A 1 190 ? -3.511 -4.826 -17.386 1.00 60.00 190 SER A N 1
ATOM 1498 C CA . SER A 1 190 ? -3.328 -5.551 -18.657 1.00 60.00 190 SER A CA 1
ATOM 1499 C C . SER A 1 190 ? -1.891 -6.006 -18.797 1.00 60.00 190 SER A C 1
ATOM 1501 O O . SER A 1 190 ? -0.964 -5.162 -18.712 1.00 60.00 190 SER A O 1
#

Sequence (190 aa):
SKDRKREKISFVCQIVRVGRMEQRENNTRKLTSGLRRPFGVAVMDITDIINGKVDDEDKQHFIPFQPVAGENDFLQTVINKVIAAKEVNHKGQGLWVTLKLLPGDIHQIRKEFPHLVDRTTAVARKMGFPEIIMPGDVRNDIYVTLVQGDFDKGSKTTAKNMEVTVSVYDEDGKKLENVIFPGAGDEALS

pLDDT: mean 77.53, std 12.01, range [40.69, 96.44]